Protein AF-A0A7W1I6P9-F1 (afdb_monomer)

Nearest PDB structures (foldseek):
  1vz0-assembly3_D  TM=9.210E-01  e=2.118E-01  Thermus thermophilus HB27
  4umk-assembly1_C  TM=9.102E-01  e=4.376E-01  Helicobacter pylori 26695

Mean predicted aligned error: 15.15 Å

Structure (mmCIF, N/CA/C/O backbone):
data_AF-A0A7W1I6P9-F1
#
_entry.id   AF-A0A7W1I6P9-F1
#
loop_
_atom_site.group_PDB
_atom_site.id
_atom_site.type_symbol
_atom_site.label_atom_id
_atom_site.label_alt_id
_atom_site.label_comp_id
_atom_site.label_asym_id
_atom_site.label_entity_id
_atom_site.label_seq_id
_atom_site.pdbx_PDB_ins_code
_atom_site.Cartn_x
_atom_site.Cartn_y
_atom_site.Cartn_z
_atom_site.occupancy
_atom_site.B_iso_or_equiv
_atom_site.auth_seq_id
_atom_site.auth_comp_id
_atom_site.auth_asym_id
_atom_site.auth_atom_id
_atom_site.pdbx_PDB_model_num
ATOM 1 N N . TRP A 1 1 ? -12.893 24.260 -1.532 1.00 75.94 1 TRP A N 1
ATOM 2 C CA . TRP A 1 1 ? -12.970 22.791 -1.695 1.00 75.94 1 TRP A CA 1
ATOM 3 C C . TRP A 1 1 ? -13.978 22.137 -0.752 1.00 75.94 1 TRP A C 1
ATOM 5 O O . TRP A 1 1 ? -14.785 21.373 -1.255 1.00 75.94 1 TRP A O 1
ATOM 15 N N . GLU A 1 2 ? -13.996 22.448 0.554 1.00 80.88 2 GLU A N 1
ATOM 16 C CA . GLU A 1 2 ? -15.034 21.990 1.514 1.00 80.88 2 GLU A CA 1
ATOM 17 C C . GLU A 1 2 ? -16.463 22.269 1.001 1.00 80.88 2 GLU A C 1
ATOM 19 O O . GLU A 1 2 ? -17.230 21.346 0.759 1.00 80.88 2 GLU A O 1
ATOM 24 N N . THR A 1 3 ? -16.745 23.534 0.673 1.00 80.56 3 THR A N 1
ATOM 25 C CA . THR A 1 3 ? -18.031 24.017 0.140 1.00 80.56 3 THR A CA 1
ATOM 26 C C . THR A 1 3 ? -18.429 23.360 -1.186 1.00 80.56 3 THR A C 1
ATOM 28 O O . THR A 1 3 ? -19.606 23.167 -1.456 1.00 80.56 3 THR A O 1
ATOM 31 N N . VAL A 1 4 ? -17.449 22.991 -2.020 1.00 81.00 4 VAL A N 1
ATOM 32 C CA . VAL A 1 4 ? -17.696 22.323 -3.312 1.00 81.00 4 VAL A CA 1
ATOM 33 C C . VAL A 1 4 ? -18.118 20.874 -3.089 1.00 81.00 4 VAL A C 1
ATOM 35 O O . VAL A 1 4 ? -19.039 20.405 -3.743 1.00 81.00 4 VAL A O 1
ATOM 38 N N . ALA A 1 5 ? -17.465 20.173 -2.156 1.00 81.44 5 ALA A N 1
ATOM 39 C CA . ALA A 1 5 ? -17.813 18.800 -1.800 1.00 81.44 5 ALA A CA 1
ATOM 40 C C . ALA A 1 5 ? -19.205 18.726 -1.145 1.00 81.44 5 ALA A C 1
ATOM 42 O O . ALA A 1 5 ? -20.001 17.854 -1.487 1.00 81.44 5 ALA A O 1
ATOM 43 N N . GLU A 1 6 ? -19.515 19.688 -0.272 1.00 82.69 6 GLU A N 1
ATOM 44 C CA . GLU A 1 6 ? -20.822 19.821 0.376 1.00 82.69 6 GLU A CA 1
ATOM 45 C C . GLU A 1 6 ? -21.946 20.099 -0.636 1.00 82.69 6 GLU A C 1
ATOM 47 O O . GLU A 1 6 ? -22.972 19.422 -0.608 1.00 82.69 6 GLU A O 1
ATOM 52 N N . ALA A 1 7 ? -21.722 20.998 -1.602 1.00 85.56 7 ALA A N 1
ATOM 53 C CA . ALA A 1 7 ? -22.700 21.335 -2.642 1.00 85.56 7 ALA A CA 1
ATOM 54 C C . ALA A 1 7 ? -23.081 20.153 -3.555 1.00 85.56 7 ALA A C 1
ATOM 56 O O . ALA A 1 7 ? -24.196 20.107 -4.067 1.00 85.56 7 ALA A O 1
ATOM 57 N N . ILE A 1 8 ? -22.175 19.192 -3.753 1.00 85.88 8 ILE A N 1
ATOM 58 C CA . ILE A 1 8 ? -22.419 17.978 -4.554 1.00 85.88 8 ILE A CA 1
ATOM 59 C C . ILE A 1 8 ? -22.722 16.744 -3.685 1.00 85.88 8 ILE A C 1
ATOM 61 O O . ILE A 1 8 ? -22.775 15.628 -4.197 1.00 85.88 8 ILE A O 1
ATOM 65 N N . GLY A 1 9 ? -22.906 16.926 -2.371 1.00 86.25 9 GLY A N 1
ATOM 66 C CA . GLY A 1 9 ? -23.321 15.869 -1.448 1.00 86.25 9 GLY A CA 1
ATOM 67 C C . GLY A 1 9 ? -22.270 14.787 -1.175 1.00 86.25 9 GLY A C 1
ATOM 68 O O . GLY A 1 9 ? -22.631 13.669 -0.808 1.00 86.25 9 GLY A O 1
ATOM 69 N N . ILE A 1 10 ? -20.973 15.077 -1.345 1.00 85.31 10 ILE A N 1
ATOM 70 C CA . ILE A 1 10 ? -19.889 14.116 -1.077 1.00 85.31 10 ILE A CA 1
ATOM 71 C C . ILE A 1 10 ? -18.915 14.630 -0.016 1.00 85.31 10 ILE A C 1
ATOM 73 O O . ILE A 1 10 ? -18.744 15.825 0.200 1.00 85.31 10 ILE A O 1
ATOM 77 N N . ARG A 1 11 ? -18.196 13.713 0.641 1.00 86.19 11 ARG A N 1
ATOM 78 C CA . ARG A 1 11 ? -17.118 14.103 1.562 1.00 86.19 11 ARG A CA 1
ATOM 79 C C . ARG A 1 11 ? -15.947 14.720 0.797 1.00 86.19 11 ARG A C 1
ATOM 81 O O . ARG A 1 11 ? -15.578 14.239 -0.272 1.00 86.19 11 ARG A O 1
ATOM 88 N N . ARG A 1 12 ? -15.264 15.697 1.401 1.00 82.44 12 ARG A N 1
ATOM 89 C CA . ARG A 1 12 ? -14.046 16.320 0.848 1.00 82.44 12 ARG A CA 1
ATOM 90 C C . ARG A 1 12 ? -12.993 15.293 0.406 1.00 82.44 12 ARG A C 1
ATOM 92 O O . ARG A 1 12 ? -12.415 15.435 -0.666 1.00 82.44 12 ARG A O 1
ATOM 99 N N . SER A 1 13 ? -12.785 14.226 1.178 1.00 77.94 13 SER A N 1
ATOM 100 C CA . SER A 1 13 ? -11.864 13.135 0.819 1.00 77.94 13 SER A CA 1
ATOM 101 C C . SER A 1 13 ? -12.263 12.408 -0.469 1.00 77.94 13 SER A C 1
ATOM 103 O O . SER A 1 13 ? -11.398 12.057 -1.267 1.00 77.94 13 SER A O 1
ATOM 105 N N . ARG A 1 14 ? -13.566 12.224 -0.708 1.00 81.31 14 ARG A N 1
ATOM 106 C CA . ARG A 1 14 ? -14.103 11.620 -1.932 1.00 81.31 14 ARG A CA 1
ATOM 107 C C . ARG A 1 14 ? -13.860 12.517 -3.146 1.00 81.31 14 ARG A C 1
ATOM 109 O O . ARG A 1 14 ? -13.473 12.008 -4.191 1.00 81.31 14 ARG A O 1
ATOM 116 N N . LEU A 1 15 ? -14.011 13.834 -2.991 1.00 81.12 15 LEU A N 1
ATOM 117 C CA . LEU A 1 15 ? -13.733 14.803 -4.055 1.00 81.12 15 LEU A CA 1
ATOM 118 C C . LEU A 1 15 ? -12.269 14.738 -4.519 1.00 81.12 15 LEU A C 1
ATOM 120 O O . LEU A 1 15 ? -12.008 14.634 -5.713 1.00 81.12 15 LEU A O 1
ATOM 124 N N . PHE A 1 16 ? -11.309 14.722 -3.589 1.00 77.50 16 PHE A N 1
ATOM 125 C CA . PHE A 1 16 ? -9.885 14.621 -3.943 1.00 77.50 16 PHE A CA 1
ATOM 126 C C . PHE A 1 16 ? -9.519 13.293 -4.612 1.00 77.50 16 PHE A C 1
ATOM 128 O O . PHE A 1 16 ? -8.643 13.264 -5.472 1.00 77.50 16 PHE A O 1
ATOM 135 N N . GLN A 1 17 ? -10.202 12.204 -4.260 1.00 75.88 17 GLN A N 1
ATOM 136 C CA . GLN A 1 17 ? -9.999 10.910 -4.914 1.00 75.88 17 GLN A CA 1
ATOM 137 C C . GLN A 1 17 ? -10.446 10.931 -6.377 1.00 75.88 17 GLN A C 1
ATOM 139 O O . GLN A 1 17 ? -9.738 10.399 -7.229 1.00 75.88 17 GLN A O 1
ATOM 144 N N . LEU A 1 18 ? -11.579 11.579 -6.666 1.00 80.75 18 LEU A N 1
ATOM 145 C CA . LEU A 1 18 ? -12.082 11.743 -8.030 1.00 80.75 18 LEU A CA 1
ATOM 146 C C . LEU A 1 18 ? -11.174 12.667 -8.848 1.00 80.75 18 LEU A C 1
ATOM 148 O O . LEU A 1 18 ? -10.769 12.293 -9.944 1.00 80.75 18 LEU A O 1
ATOM 152 N N . LEU A 1 19 ? -10.739 13.797 -8.282 1.00 78.44 19 LEU A N 1
ATOM 153 C CA . LEU A 1 19 ? -9.743 14.671 -8.921 1.00 78.44 19 LEU A CA 1
ATOM 154 C C . LEU A 1 19 ? -8.419 13.941 -9.203 1.00 78.44 19 LEU A C 1
ATOM 156 O O . LEU A 1 19 ? -7.741 14.220 -10.187 1.00 78.44 19 LEU A O 1
ATOM 160 N N . GLY A 1 20 ? -8.052 12.968 -8.365 1.00 73.50 20 GLY A N 1
ATOM 161 C CA . GLY A 1 20 ? -6.891 12.112 -8.603 1.00 73.50 20 GLY A CA 1
ATOM 162 C C . GLY A 1 20 ? -6.991 11.284 -9.889 1.00 73.50 20 GLY A C 1
ATOM 163 O O . GLY A 1 20 ? -5.961 10.951 -10.468 1.00 73.50 20 GLY A O 1
ATOM 164 N N . THR A 1 21 ? -8.201 10.976 -10.368 1.00 79.06 21 THR A N 1
ATOM 165 C CA . THR A 1 21 ? -8.401 10.238 -11.628 1.00 79.06 21 THR A CA 1
ATOM 166 C C . THR A 1 21 ? -8.216 11.109 -12.872 1.00 79.06 21 THR A C 1
ATOM 168 O O . THR A 1 21 ? -7.836 10.592 -13.918 1.00 79.06 21 THR A O 1
ATOM 171 N N . GLU A 1 22 ? -8.386 12.432 -12.767 1.00 81.75 22 GLU A N 1
ATOM 172 C CA . GLU A 1 22 ? -8.169 13.360 -13.890 1.00 81.75 22 GLU A CA 1
ATOM 173 C C . GLU A 1 22 ? -6.695 13.474 -14.288 1.00 81.75 22 GLU A C 1
ATOM 175 O O . GLU A 1 22 ? -6.390 13.777 -15.439 1.00 81.75 22 GLU A O 1
ATOM 180 N N . LYS A 1 23 ? -5.792 13.206 -13.338 1.00 84.06 23 LYS A N 1
ATOM 181 C CA . LYS A 1 23 ? -4.335 13.239 -13.530 1.00 84.06 23 LYS A CA 1
ATOM 182 C C . LYS A 1 23 ? -3.773 11.956 -14.142 1.00 84.06 23 LYS A C 1
ATOM 184 O O . LYS A 1 23 ? -2.567 11.874 -14.356 1.00 84.06 23 LYS A O 1
ATOM 189 N N . LEU A 1 24 ? -4.619 10.951 -14.367 1.00 87.81 24 LEU A N 1
ATOM 190 C CA . LEU A 1 24 ? -4.210 9.709 -15.007 1.00 87.81 24 LEU A CA 1
ATOM 191 C C . LEU A 1 24 ? -4.036 9.906 -16.526 1.00 87.81 24 LEU A C 1
ATOM 193 O O . LEU A 1 24 ? -4.652 10.808 -17.106 1.00 87.81 24 LEU A O 1
ATOM 197 N N . PRO A 1 25 ? -3.245 9.048 -17.194 1.00 89.25 25 PRO A N 1
ATOM 198 C CA . PRO A 1 25 ? -3.077 9.071 -18.641 1.00 89.25 25 PRO A CA 1
ATOM 199 C C . PRO A 1 25 ? -4.427 8.953 -19.355 1.00 89.25 25 PRO A C 1
ATOM 201 O O . PRO A 1 25 ? -5.380 8.387 -18.813 1.00 89.25 25 PRO A O 1
ATOM 204 N N . GLU A 1 26 ? -4.534 9.494 -20.573 1.00 91.06 26 GLU A N 1
ATOM 205 C CA . GLU A 1 26 ? -5.790 9.434 -21.342 1.00 91.06 26 GLU A CA 1
ATOM 206 C C . GLU A 1 26 ? -6.281 7.991 -21.517 1.00 91.06 26 GLU A C 1
ATOM 208 O O . GLU A 1 26 ? -7.455 7.734 -21.281 1.00 91.06 26 GLU A O 1
ATOM 213 N N . SER A 1 27 ? -5.376 7.044 -21.777 1.00 91.62 27 SER A N 1
ATOM 214 C CA . SER A 1 27 ? -5.667 5.605 -21.859 1.00 91.62 27 SER A CA 1
ATOM 215 C C . SER A 1 27 ? -6.410 5.080 -20.621 1.00 91.62 27 SER A C 1
ATOM 217 O O . SER A 1 27 ? -7.449 4.432 -20.728 1.00 91.62 27 SER A O 1
ATOM 219 N N . ALA A 1 28 ? -5.930 5.414 -19.420 1.00 91.69 28 ALA A N 1
ATOM 220 C CA . ALA A 1 28 ? -6.564 5.013 -18.167 1.00 91.69 28 ALA A CA 1
ATOM 221 C C . ALA A 1 28 ? -7.920 5.704 -17.961 1.00 91.69 28 ALA A C 1
ATOM 223 O O . ALA A 1 28 ? -8.861 5.085 -17.467 1.00 91.69 28 ALA A O 1
ATOM 224 N N . ARG A 1 29 ? -8.050 6.978 -18.352 1.00 91.62 29 ARG A N 1
ATOM 225 C CA . ARG A 1 29 ? -9.327 7.706 -18.274 1.00 91.62 29 ARG A CA 1
ATOM 226 C C . ARG A 1 29 ? -10.364 7.129 -19.237 1.00 91.62 29 ARG A C 1
ATOM 228 O O . ARG A 1 29 ? -11.526 6.999 -18.856 1.00 91.62 29 ARG A O 1
ATOM 235 N N . GLU A 1 30 ? -9.963 6.736 -20.440 1.00 93.31 30 GLU A N 1
ATOM 236 C CA . GLU A 1 30 ? -10.821 6.043 -21.403 1.00 93.31 30 GLU A CA 1
ATOM 237 C C . GLU A 1 30 ? -11.290 4.684 -20.884 1.00 93.31 30 GLU A C 1
ATOM 239 O O . GLU A 1 30 ? -12.478 4.380 -20.980 1.00 93.31 30 GLU A O 1
ATOM 244 N N . ASP A 1 31 ? -10.404 3.896 -20.271 1.00 92.88 31 ASP A N 1
ATOM 245 C CA . ASP A 1 31 ? -10.786 2.615 -19.669 1.00 92.88 31 ASP A CA 1
ATOM 246 C C . ASP A 1 31 ? -11.760 2.780 -18.497 1.00 92.88 31 ASP A C 1
ATOM 248 O O . ASP A 1 31 ? -12.672 1.965 -18.347 1.00 92.88 31 ASP A O 1
ATOM 252 N N . ILE A 1 32 ? -11.622 3.847 -17.701 1.00 90.75 32 ILE A N 1
ATOM 253 C CA . ILE A 1 32 ? -12.591 4.191 -16.649 1.00 90.75 32 ILE A CA 1
ATOM 254 C C . ILE A 1 32 ? -13.946 4.549 -17.265 1.00 90.75 32 ILE A C 1
ATOM 256 O O . ILE A 1 32 ? -14.969 4.015 -16.840 1.00 90.75 32 ILE A O 1
ATOM 260 N N . ARG A 1 33 ? -13.973 5.419 -18.286 1.00 90.00 33 ARG A N 1
ATOM 261 C CA . ARG A 1 33 ? -15.220 5.808 -18.977 1.00 90.00 33 ARG A CA 1
ATOM 262 C C . ARG A 1 33 ? -15.912 4.609 -19.623 1.00 90.00 33 ARG A C 1
ATOM 264 O O . ARG A 1 33 ? -17.135 4.533 -19.607 1.00 90.00 33 ARG A O 1
ATOM 271 N N . A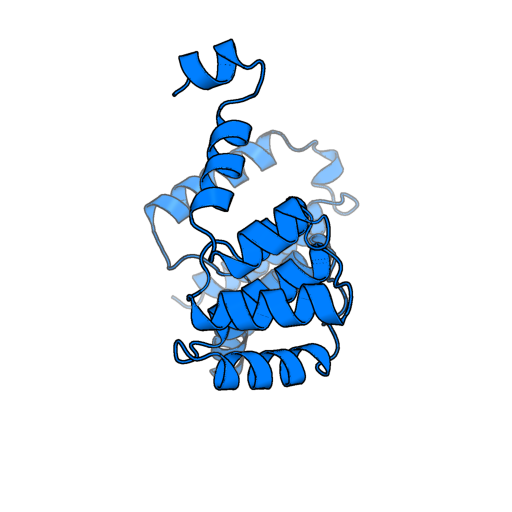LA A 1 34 ? -15.134 3.682 -20.174 1.00 91.19 34 ALA A N 1
ATOM 272 C CA . ALA A 1 34 ? -15.633 2.465 -20.800 1.00 91.19 34 ALA A CA 1
ATOM 273 C C . ALA A 1 34 ? -15.997 1.356 -19.796 1.00 91.19 34 ALA A C 1
ATOM 275 O O . ALA A 1 34 ? -16.452 0.294 -20.214 1.00 91.19 34 ALA A O 1
ATOM 276 N N . GLY A 1 35 ? -15.775 1.564 -18.493 1.00 90.00 35 GLY A N 1
ATOM 277 C CA . GLY A 1 35 ? -16.056 0.574 -17.451 1.00 90.00 35 GLY A CA 1
ATOM 278 C C . GLY A 1 35 ? -15.096 -0.620 -17.421 1.00 90.00 35 GLY A C 1
ATOM 279 O O . GLY A 1 35 ? -15.358 -1.577 -16.700 1.00 90.00 35 GLY A O 1
ATOM 280 N N . ARG A 1 36 ? -13.985 -0.572 -18.168 1.00 91.31 36 ARG A N 1
ATOM 281 C CA . ARG A 1 36 ? -12.926 -1.601 -18.160 1.00 91.31 36 ARG A CA 1
ATOM 282 C C . ARG A 1 36 ? -11.992 -1.471 -16.961 1.00 91.31 36 ARG A C 1
ATOM 284 O O . ARG A 1 36 ? -11.353 -2.439 -16.570 1.00 91.31 36 ARG A O 1
ATOM 291 N N . LEU A 1 37 ? -11.907 -0.274 -16.386 1.00 92.06 37 LEU A N 1
ATOM 292 C CA . LEU A 1 37 ? -11.141 0.003 -15.179 1.00 92.06 37 LEU A CA 1
ATOM 293 C C . LEU A 1 37 ? -12.074 0.588 -14.116 1.00 92.06 37 LEU A C 1
ATOM 295 O O . LEU A 1 37 ? -12.640 1.667 -14.288 1.00 92.06 37 LEU A O 1
ATOM 299 N N . SER A 1 38 ? -12.225 -0.096 -12.986 1.00 89.31 38 SER A N 1
ATOM 300 C CA . SER A 1 38 ? -12.970 0.458 -11.855 1.00 89.31 38 SER A CA 1
ATOM 301 C C . SER A 1 38 ? -12.203 1.603 -11.190 1.00 89.31 38 SER A C 1
ATOM 303 O O . SER A 1 38 ? -10.971 1.649 -11.170 1.00 89.31 38 SER A O 1
ATOM 305 N N . GLU A 1 39 ? -12.931 2.492 -10.516 1.00 86.56 39 GLU A N 1
ATOM 306 C CA . GLU A 1 39 ? -12.325 3.559 -9.711 1.00 86.56 39 GLU A CA 1
ATOM 307 C C . GLU A 1 39 ? -11.453 3.017 -8.561 1.00 86.56 39 GLU A C 1
ATOM 309 O O . GLU A 1 39 ? -10.542 3.681 -8.069 1.00 86.56 39 GLU A O 1
ATOM 314 N N . LYS A 1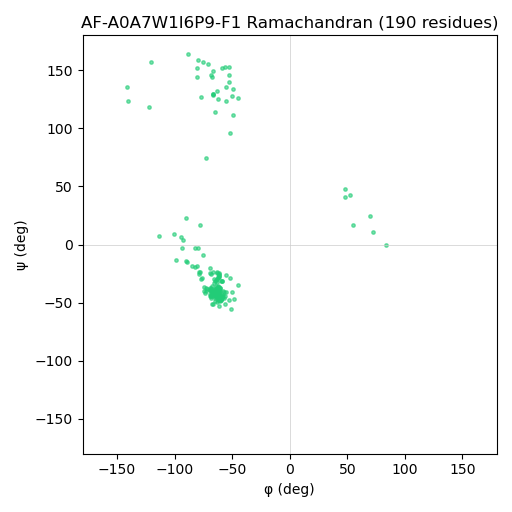 40 ? -11.723 1.794 -8.091 1.00 87.62 40 LYS A N 1
ATOM 315 C CA . LYS A 1 40 ? -10.897 1.166 -7.058 1.00 87.62 40 LYS A CA 1
ATOM 316 C C . LYS A 1 40 ? -9.565 0.681 -7.636 1.00 87.62 40 LYS A C 1
ATOM 318 O O . LYS A 1 40 ? -8.543 0.854 -6.981 1.00 87.62 40 LYS A O 1
ATOM 323 N N . GLN A 1 41 ? -9.570 0.117 -8.845 1.00 90.31 41 GLN A N 1
ATOM 324 C CA . GLN A 1 41 ? -8.352 -0.284 -9.560 1.00 90.31 41 GLN A CA 1
ATOM 325 C C . GLN A 1 41 ? -7.524 0.936 -9.983 1.00 90.31 41 GLN A C 1
ATOM 327 O O . GLN A 1 41 ? -6.303 0.912 -9.855 1.00 90.31 41 GLN A O 1
ATOM 332 N N . SER A 1 42 ? -8.165 2.035 -10.400 1.00 90.94 42 SER A N 1
ATOM 333 C CA . SER A 1 42 ? -7.462 3.248 -10.850 1.00 90.94 42 SER A CA 1
ATOM 334 C C . SER A 1 42 ? -6.583 3.891 -9.774 1.00 90.94 42 SER A C 1
ATOM 336 O O . SER A 1 42 ? -5.578 4.526 -10.086 1.00 90.94 42 SER A O 1
ATOM 338 N N . ARG A 1 43 ? -6.894 3.662 -8.494 1.00 91.06 43 ARG A N 1
ATOM 339 C CA . ARG A 1 43 ? -6.063 4.103 -7.362 1.00 91.06 43 ARG A CA 1
ATOM 340 C C . ARG A 1 43 ? -4.685 3.463 -7.349 1.00 91.06 43 ARG A C 1
ATOM 342 O O . ARG A 1 43 ? -3.750 4.102 -6.885 1.00 91.06 43 ARG A O 1
ATOM 349 N N . ALA A 1 44 ? -4.544 2.245 -7.870 1.00 93.31 44 ALA A N 1
ATOM 350 C CA . ALA A 1 44 ? -3.247 1.582 -7.958 1.00 93.31 44 ALA A CA 1
ATOM 351 C C . ALA A 1 44 ? -2.296 2.292 -8.935 1.00 93.31 44 ALA A C 1
ATOM 353 O O . ALA A 1 44 ? -1.083 2.189 -8.785 1.00 93.31 44 ALA A O 1
ATOM 354 N N . LEU A 1 45 ? -2.837 3.040 -9.903 1.00 94.25 45 LEU A N 1
ATOM 355 C CA . LEU A 1 45 ? -2.052 3.812 -10.867 1.00 94.25 45 LEU A CA 1
ATOM 356 C C . LEU A 1 45 ? -1.537 5.131 -10.267 1.00 94.25 45 LEU A C 1
ATOM 358 O O . LEU A 1 45 ? -0.534 5.679 -10.717 1.00 94.25 45 LEU A O 1
ATOM 362 N N . GLN A 1 46 ? -2.212 5.664 -9.247 1.00 90.56 46 GLN A N 1
ATOM 363 C CA . GLN A 1 46 ? -1.871 6.965 -8.676 1.00 90.56 46 GLN A CA 1
ATOM 364 C C . GLN A 1 46 ? -0.501 6.920 -7.983 1.00 90.56 46 GLN A C 1
ATOM 366 O O . GLN A 1 46 ? -0.239 6.062 -7.143 1.00 90.56 46 GLN A O 1
ATOM 371 N N . GLY A 1 47 ? 0.366 7.878 -8.322 1.00 88.31 47 GLY A N 1
ATOM 372 C CA . GLY A 1 47 ? 1.715 7.993 -7.754 1.00 88.31 47 GLY A CA 1
ATOM 373 C C . GLY A 1 47 ? 2.776 7.109 -8.416 1.00 88.31 47 GLY A C 1
ATOM 374 O O . GLY A 1 47 ? 3.932 7.172 -8.012 1.00 88.31 47 GLY A O 1
ATOM 375 N N . LEU A 1 48 ? 2.417 6.313 -9.429 1.00 92.56 48 LEU A N 1
ATOM 376 C CA . LEU A 1 48 ? 3.391 5.630 -10.284 1.00 92.56 48 LEU A CA 1
ATOM 377 C C . LEU A 1 48 ? 3.960 6.581 -11.343 1.00 92.56 48 LEU A C 1
ATOM 379 O O . LEU A 1 48 ? 3.326 7.579 -11.691 1.00 92.56 48 LEU A O 1
ATOM 383 N N . LEU A 1 49 ? 5.128 6.240 -11.887 1.00 93.69 49 LEU A N 1
ATOM 384 C CA . LEU A 1 49 ? 5.687 6.913 -13.060 1.00 93.69 49 LEU A CA 1
ATOM 385 C C . LEU A 1 49 ? 4.820 6.635 -14.308 1.00 93.69 49 LEU A C 1
ATOM 387 O O . LEU A 1 49 ? 4.206 5.568 -14.374 1.00 93.69 49 LEU A O 1
ATOM 391 N N . PRO A 1 50 ? 4.732 7.550 -15.290 1.00 93.75 50 PRO A N 1
ATOM 392 C CA . PRO A 1 50 ? 3.884 7.394 -16.478 1.00 93.75 50 PRO A CA 1
ATOM 393 C C . PRO A 1 50 ? 4.002 6.045 -17.205 1.00 93.75 50 PRO A C 1
ATOM 395 O O . PRO A 1 50 ? 2.985 5.411 -17.492 1.00 93.75 50 PRO A O 1
ATOM 398 N N . GLY A 1 51 ? 5.217 5.554 -17.453 1.00 93.38 51 GLY A N 1
ATOM 399 C CA . GLY A 1 51 ? 5.448 4.260 -18.096 1.00 93.38 51 GLY A CA 1
ATOM 400 C C . GLY A 1 51 ? 4.971 3.082 -17.241 1.00 93.38 51 GLY A C 1
ATOM 401 O O . GLY A 1 51 ? 4.448 2.093 -17.756 1.00 93.38 51 GLY A O 1
ATOM 402 N N . HIS A 1 52 ? 5.064 3.213 -15.916 1.00 96.31 52 HIS A N 1
ATOM 403 C CA . HIS A 1 52 ? 4.587 2.210 -14.960 1.00 96.31 52 HIS A CA 1
ATOM 404 C C . HIS A 1 52 ? 3.061 2.216 -14.854 1.00 96.31 52 HIS A C 1
ATOM 406 O O . HIS A 1 52 ? 2.451 1.155 -14.729 1.00 96.31 52 HIS A O 1
ATOM 412 N N . GLN A 1 53 ? 2.439 3.398 -14.931 1.00 96.31 53 GLN A N 1
ATOM 413 C CA . GLN A 1 53 ? 0.985 3.545 -15.000 1.00 96.31 53 GLN A CA 1
ATOM 414 C C . GLN A 1 53 ? 0.435 2.832 -16.233 1.00 96.31 53 GLN A C 1
ATOM 416 O O . GLN A 1 53 ? -0.530 2.082 -16.117 1.00 96.31 53 GLN A O 1
ATOM 421 N N . GLU A 1 54 ? 1.066 3.028 -17.391 1.00 96.81 54 GLU A N 1
ATOM 422 C CA . GLU A 1 54 ? 0.632 2.417 -18.646 1.00 96.81 54 GLU A CA 1
ATOM 423 C C . GLU A 1 54 ? 0.799 0.891 -18.628 1.00 96.81 54 GLU A C 1
ATOM 425 O O . GLU A 1 54 ? -0.136 0.166 -18.969 1.00 96.81 54 GLU A O 1
ATOM 430 N N . ALA A 1 55 ? 1.941 0.394 -18.142 1.00 97.06 55 ALA A N 1
ATOM 431 C CA . ALA A 1 55 ? 2.184 -1.041 -18.007 1.00 97.06 55 ALA A CA 1
ATOM 432 C C . ALA A 1 55 ? 1.193 -1.712 -17.036 1.00 97.06 55 ALA A C 1
ATOM 434 O O . ALA A 1 55 ? 0.617 -2.757 -17.349 1.00 97.06 55 ALA A O 1
ATOM 435 N N . LEU A 1 56 ? 0.945 -1.102 -15.869 1.00 96.94 56 LEU A N 1
ATOM 436 C CA . LEU A 1 56 ? 0.002 -1.646 -14.892 1.00 96.94 56 LEU A CA 1
ATOM 437 C C . LEU A 1 56 ? -1.449 -1.550 -15.383 1.00 96.94 56 LEU A C 1
ATOM 439 O O . LEU A 1 56 ? -2.204 -2.500 -15.194 1.00 96.94 56 LEU A O 1
ATOM 443 N N . ARG A 1 57 ? -1.844 -0.457 -16.052 1.00 97.19 57 ARG A N 1
ATOM 444 C CA . ARG A 1 57 ? -3.163 -0.325 -16.698 1.00 97.19 57 ARG A CA 1
ATOM 445 C C . ARG A 1 57 ? -3.386 -1.455 -17.698 1.00 97.19 57 ARG A C 1
ATOM 447 O O . ARG A 1 57 ? -4.409 -2.133 -17.618 1.00 97.19 57 ARG A O 1
ATOM 454 N N . ALA A 1 58 ? -2.430 -1.669 -18.603 1.00 96.56 58 ALA A N 1
ATOM 455 C CA . ALA A 1 58 ? -2.513 -2.719 -19.611 1.00 96.56 58 ALA A CA 1
ATOM 456 C C . ALA A 1 58 ? -2.680 -4.103 -18.967 1.00 96.56 58 ALA A C 1
ATOM 458 O O . ALA A 1 58 ? -3.551 -4.859 -19.387 1.00 96.56 58 ALA A O 1
ATOM 459 N N . ALA A 1 59 ? -1.927 -4.399 -17.902 1.00 96.00 59 ALA A N 1
ATOM 460 C CA . ALA A 1 59 ? -2.067 -5.646 -17.154 1.00 96.00 59 ALA A CA 1
ATOM 461 C C . ALA A 1 59 ? -3.438 -5.782 -16.464 1.00 96.00 59 ALA A C 1
ATOM 463 O O . ALA A 1 59 ? -4.042 -6.848 -16.522 1.00 96.00 59 ALA A O 1
ATOM 464 N N . ILE A 1 60 ? -3.959 -4.714 -15.841 1.00 95.81 60 ILE A N 1
ATOM 465 C CA . ILE A 1 60 ? -5.284 -4.743 -15.197 1.00 95.81 60 ILE A CA 1
ATOM 466 C C . ILE A 1 60 ? -6.373 -5.068 -16.216 1.00 95.81 60 ILE A C 1
ATOM 468 O O . ILE A 1 60 ? -7.220 -5.908 -15.939 1.00 95.81 60 ILE A O 1
ATOM 472 N N . VAL A 1 61 ? -6.347 -4.412 -17.377 1.00 94.94 61 VAL A N 1
ATOM 473 C CA . VAL A 1 61 ? -7.376 -4.583 -18.409 1.00 94.94 61 VAL A CA 1
ATOM 474 C C . VAL A 1 61 ? -7.250 -5.931 -19.117 1.00 94.94 61 VAL A C 1
ATOM 476 O O . VAL A 1 61 ? -8.267 -6.554 -19.407 1.00 94.94 61 VAL A O 1
ATOM 479 N N . ALA A 1 62 ? -6.028 -6.387 -19.402 1.00 94.38 62 ALA A N 1
ATOM 480 C CA . ALA A 1 62 ? -5.804 -7.647 -20.108 1.00 94.38 62 ALA A CA 1
ATOM 481 C C . ALA A 1 62 ? -6.184 -8.872 -19.264 1.00 94.38 62 ALA A C 1
ATOM 483 O O . ALA A 1 62 ? -6.722 -9.836 -19.802 1.00 94.38 62 ALA A O 1
ATOM 484 N N . ASP A 1 63 ? -5.916 -8.825 -17.957 1.00 91.81 63 ASP A N 1
ATOM 485 C CA . ASP A 1 63 ? -6.044 -9.982 -17.064 1.00 91.81 63 ASP A CA 1
ATOM 486 C C . ASP A 1 63 ? -7.158 -9.845 -16.017 1.00 91.81 63 ASP A C 1
ATOM 488 O O . ASP A 1 63 ? -7.247 -10.666 -15.107 1.00 91.81 63 ASP A O 1
ATOM 492 N N . ASP A 1 64 ? -7.978 -8.796 -16.117 1.00 90.50 64 ASP A N 1
ATOM 493 C CA . ASP A 1 64 ? -9.044 -8.451 -15.166 1.00 90.50 64 ASP A CA 1
ATOM 494 C C . ASP A 1 64 ? -8.574 -8.476 -13.697 1.00 90.50 64 ASP A C 1
ATOM 496 O O . ASP A 1 64 ? -9.173 -9.082 -12.803 1.00 90.50 64 ASP A O 1
ATOM 500 N N . LEU A 1 65 ? -7.429 -7.834 -13.437 1.00 91.38 65 LEU A N 1
ATOM 501 C CA . LEU A 1 65 ? -6.783 -7.913 -12.128 1.00 91.38 65 LEU A CA 1
ATOM 502 C C . LEU A 1 65 ? -7.664 -7.310 -11.039 1.00 91.38 65 LEU A C 1
ATOM 504 O O . L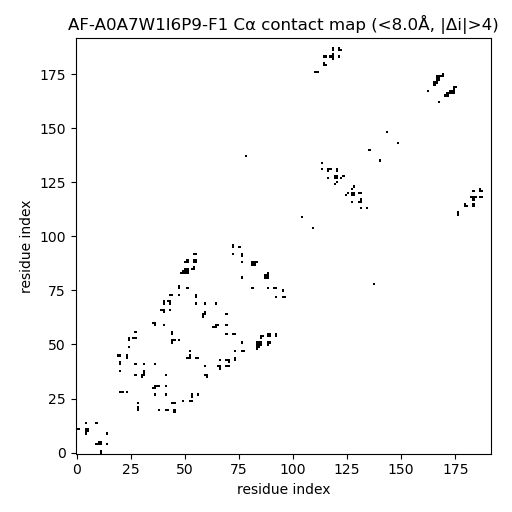EU A 1 65 ? -8.102 -6.159 -11.123 1.00 91.38 65 LEU A O 1
ATOM 508 N N . SER A 1 66 ? -7.824 -8.033 -9.932 1.00 90.38 66 SER A N 1
ATOM 509 C CA . SER A 1 66 ? -8.526 -7.495 -8.768 1.00 90.38 66 SER A CA 1
ATOM 510 C C . SER A 1 66 ? -7.853 -6.215 -8.248 1.00 90.38 66 SER A C 1
ATOM 512 O O . SER A 1 66 ? -6.636 -6.035 -8.335 1.00 90.38 66 SER A O 1
ATOM 514 N N . ALA A 1 67 ? -8.622 -5.325 -7.612 1.00 87.56 67 ALA A N 1
ATOM 515 C CA . ALA A 1 67 ? -8.057 -4.107 -7.024 1.00 87.56 67 ALA A CA 1
ATOM 516 C C . ALA A 1 67 ? -6.970 -4.393 -5.965 1.00 87.56 67 ALA A C 1
ATOM 518 O O . ALA A 1 67 ? -6.042 -3.603 -5.804 1.00 87.56 67 ALA A O 1
ATOM 519 N N . ALA A 1 68 ? -7.081 -5.510 -5.237 1.00 86.25 68 ALA A N 1
ATOM 520 C CA . ALA A 1 68 ? -6.079 -5.917 -4.253 1.00 86.25 68 ALA A CA 1
ATOM 521 C C . ALA A 1 68 ? -4.757 -6.305 -4.931 1.00 86.25 68 ALA A C 1
ATOM 523 O O . ALA A 1 68 ? -3.684 -5.890 -4.490 1.00 86.25 68 ALA A O 1
ATOM 524 N N . GLU A 1 69 ? -4.842 -7.044 -6.035 1.00 88.62 69 GLU A N 1
ATOM 525 C CA . GLU A 1 69 ? -3.683 -7.443 -6.821 1.00 88.62 69 GLU A CA 1
ATOM 526 C C . GLU A 1 69 ? -3.026 -6.257 -7.530 1.00 88.62 69 GLU A C 1
ATOM 528 O O . GLU A 1 69 ? -1.812 -6.090 -7.429 1.00 88.62 69 GLU A O 1
ATOM 533 N N . ALA A 1 70 ? -3.818 -5.376 -8.143 1.00 93.44 70 ALA A N 1
ATOM 534 C CA . ALA A 1 70 ? -3.324 -4.141 -8.745 1.00 93.44 70 ALA A CA 1
ATOM 535 C C . ALA A 1 70 ? -2.549 -3.284 -7.726 1.00 93.44 70 ALA A C 1
ATOM 537 O O . ALA A 1 70 ? -1.448 -2.815 -8.004 1.00 93.44 70 ALA A O 1
ATOM 538 N N . MET A 1 71 ? -3.083 -3.136 -6.507 1.00 92.56 71 MET A N 1
ATOM 539 C CA . MET A 1 71 ? -2.421 -2.402 -5.422 1.00 92.56 71 MET A CA 1
ATOM 540 C C . MET A 1 71 ? -1.122 -3.066 -4.958 1.00 92.56 71 MET A C 1
ATOM 542 O O . MET A 1 71 ? -0.164 -2.363 -4.640 1.00 92.56 71 MET A O 1
ATOM 546 N N . ARG A 1 72 ? -1.077 -4.403 -4.901 1.00 91.94 72 ARG A N 1
ATOM 547 C CA . ARG A 1 72 ? 0.145 -5.157 -4.585 1.00 91.94 72 ARG A CA 1
ATOM 548 C C . ARG A 1 72 ? 1.223 -4.887 -5.633 1.00 91.94 72 ARG A C 1
ATOM 550 O O . ARG A 1 72 ? 2.315 -4.461 -5.271 1.00 91.94 72 ARG A O 1
ATOM 557 N N . LEU A 1 73 ? 0.892 -5.061 -6.911 1.00 93.50 73 LEU A N 1
ATOM 558 C CA . LEU A 1 73 ? 1.821 -4.848 -8.022 1.00 93.50 73 LEU A CA 1
ATOM 559 C C . LEU A 1 73 ? 2.314 -3.395 -8.087 1.00 93.50 73 LEU A C 1
ATOM 561 O O . LEU A 1 73 ? 3.504 -3.163 -8.277 1.00 93.50 73 LEU A O 1
ATOM 565 N N . ALA A 1 74 ? 1.441 -2.418 -7.831 1.00 93.88 74 ALA A N 1
ATOM 566 C CA . ALA A 1 74 ? 1.820 -1.008 -7.753 1.00 93.88 74 ALA A CA 1
ATOM 567 C C . ALA A 1 74 ? 2.825 -0.702 -6.630 1.00 93.88 74 ALA A C 1
ATOM 569 O O . ALA A 1 74 ? 3.682 0.167 -6.791 1.00 93.88 74 ALA A O 1
ATOM 570 N N . ARG A 1 75 ? 2.725 -1.374 -5.473 1.00 91.56 75 ARG A N 1
ATOM 571 C CA . ARG A 1 75 ? 3.721 -1.230 -4.396 1.00 91.56 75 ARG A CA 1
ATOM 572 C C . ARG A 1 75 ? 5.060 -1.825 -4.813 1.00 91.56 75 ARG A C 1
ATOM 574 O O . ARG A 1 75 ? 6.084 -1.168 -4.671 1.00 91.56 75 ARG A O 1
ATOM 581 N N . SER A 1 76 ? 5.039 -3.024 -5.388 1.00 91.06 76 SER A N 1
ATOM 582 C CA . SER A 1 76 ? 6.252 -3.686 -5.867 1.00 91.06 76 SER A CA 1
ATOM 583 C C . SER A 1 76 ? 6.959 -2.891 -6.971 1.00 91.06 76 SER A C 1
ATOM 585 O O . SER A 1 76 ? 8.179 -2.781 -6.942 1.00 91.06 76 SER A O 1
ATOM 587 N N . LEU A 1 77 ? 6.216 -2.274 -7.898 1.00 91.94 77 LEU A N 1
ATOM 588 C CA . LEU A 1 77 ? 6.791 -1.399 -8.926 1.00 91.94 77 LEU A CA 1
ATOM 589 C C . LEU A 1 77 ? 7.486 -0.166 -8.334 1.00 91.94 77 LEU A C 1
ATOM 591 O O . LEU A 1 77 ? 8.575 0.184 -8.782 1.00 91.94 77 LEU A O 1
ATOM 595 N N . ARG A 1 78 ? 6.905 0.457 -7.299 1.00 89.88 78 ARG A N 1
ATOM 596 C CA . ARG A 1 78 ? 7.544 1.580 -6.588 1.00 89.88 78 ARG A CA 1
ATOM 597 C C . ARG A 1 78 ? 8.849 1.164 -5.920 1.00 89.88 78 ARG A C 1
ATOM 599 O O . ARG A 1 78 ? 9.839 1.876 -6.029 1.00 89.88 78 ARG A O 1
ATOM 606 N N . ALA A 1 79 ? 8.859 -0.003 -5.283 1.00 87.75 79 ALA A N 1
ATOM 607 C CA . ALA A 1 79 ? 10.044 -0.528 -4.613 1.00 87.75 79 ALA A CA 1
ATOM 608 C C . ALA A 1 79 ? 11.155 -0.956 -5.591 1.00 87.75 79 ALA A C 1
ATOM 610 O O . ALA A 1 79 ? 12.327 -0.971 -5.224 1.00 87.75 79 ALA A O 1
ATOM 611 N N . ALA A 1 80 ? 10.817 -1.285 -6.840 1.00 83.75 80 ALA A N 1
ATOM 612 C CA . ALA A 1 80 ? 11.772 -1.812 -7.813 1.00 83.75 80 ALA A CA 1
ATOM 613 C C . ALA A 1 80 ? 12.737 -0.762 -8.402 1.00 83.75 80 ALA A C 1
ATOM 615 O O . ALA A 1 80 ? 13.676 -1.151 -9.091 1.00 83.75 80 ALA A O 1
ATOM 616 N N . HIS A 1 81 ? 12.530 0.541 -8.146 1.00 84.38 81 HIS A N 1
ATOM 617 C CA . HIS A 1 81 ? 13.392 1.639 -8.623 1.00 84.38 81 HIS A CA 1
ATOM 618 C C . HIS A 1 81 ? 13.737 1.545 -10.125 1.00 84.38 81 HIS A C 1
ATOM 620 O O . HIS A 1 81 ? 14.871 1.768 -10.548 1.00 84.38 81 HIS A O 1
ATOM 626 N N . LEU A 1 82 ? 12.746 1.177 -10.940 1.00 88.25 82 LEU A N 1
ATOM 627 C CA . LEU A 1 82 ? 12.915 0.982 -12.378 1.00 88.25 82 LEU A CA 1
ATOM 628 C C . LEU A 1 82 ? 12.890 2.321 -13.128 1.00 88.25 82 LEU A C 1
ATOM 630 O O . LEU A 1 82 ? 12.192 3.243 -12.694 1.00 88.25 82 LEU A O 1
ATOM 634 N N . PRO A 1 83 ? 13.564 2.415 -14.291 1.00 89.56 83 PRO A N 1
ATOM 635 C CA . PRO A 1 83 ? 13.390 3.537 -15.206 1.00 89.56 83 PRO A CA 1
ATOM 636 C C . PRO A 1 83 ? 11.916 3.763 -15.562 1.00 89.56 83 PRO A C 1
ATOM 638 O O . PRO A 1 83 ? 11.116 2.821 -15.561 1.00 89.56 83 PRO A O 1
ATOM 641 N N . ASP A 1 84 ? 11.564 5.006 -15.894 1.00 93.25 84 ASP A N 1
ATOM 642 C CA . ASP A 1 84 ? 10.241 5.360 -16.416 1.00 93.25 84 ASP A CA 1
ATOM 643 C C . ASP A 1 84 ? 10.079 4.860 -17.860 1.00 93.25 84 ASP A C 1
ATOM 645 O O . ASP A 1 84 ? 10.198 5.612 -18.824 1.00 93.25 84 ASP A O 1
ATOM 649 N N . ASP A 1 85 ? 9.888 3.551 -18.004 1.00 94.19 85 ASP A N 1
ATOM 650 C CA . ASP A 1 85 ? 9.751 2.873 -19.285 1.00 94.19 85 ASP A CA 1
ATOM 651 C C . ASP A 1 85 ? 8.695 1.764 -19.208 1.00 94.19 85 ASP A C 1
ATOM 653 O O . ASP A 1 85 ? 8.646 0.972 -18.259 1.00 94.19 85 ASP A O 1
ATOM 657 N N . VAL A 1 86 ? 7.844 1.701 -20.233 1.00 94.19 86 VAL A N 1
ATOM 658 C CA . VAL A 1 86 ? 6.726 0.751 -20.299 1.00 94.19 86 VAL A CA 1
ATOM 659 C C . VAL A 1 86 ? 7.240 -0.680 -20.435 1.00 94.19 86 VAL A C 1
ATOM 661 O O . VAL A 1 86 ? 6.700 -1.584 -19.795 1.00 94.19 86 VAL A O 1
ATOM 664 N N . ALA A 1 87 ? 8.285 -0.911 -21.235 1.00 93.88 87 ALA A N 1
ATOM 665 C CA . ALA A 1 87 ? 8.808 -2.255 -21.465 1.00 93.88 87 ALA A CA 1
ATOM 666 C C . ALA A 1 87 ? 9.489 -2.810 -20.203 1.00 93.88 87 ALA A C 1
ATOM 668 O O . ALA A 1 87 ? 9.209 -3.943 -19.803 1.00 93.88 87 ALA A O 1
ATOM 669 N N . ALA A 1 88 ? 10.299 -1.994 -19.524 1.00 92.75 88 ALA A N 1
ATOM 670 C CA . ALA A 1 88 ? 10.922 -2.335 -18.248 1.00 92.75 88 ALA A CA 1
ATOM 671 C C . ALA A 1 88 ? 9.877 -2.649 -17.165 1.00 92.75 88 ALA A C 1
ATOM 673 O O . ALA A 1 88 ? 9.966 -3.683 -16.496 1.00 92.75 88 ALA A O 1
ATOM 674 N N . ALA A 1 89 ? 8.848 -1.807 -17.026 1.00 93.81 89 ALA A N 1
ATOM 675 C CA . ALA A 1 89 ? 7.765 -2.039 -16.073 1.00 93.81 89 ALA A CA 1
ATOM 676 C C . ALA A 1 89 ? 6.952 -3.301 -16.409 1.00 93.81 89 ALA A C 1
ATOM 678 O O . ALA A 1 89 ? 6.606 -4.066 -15.512 1.00 93.81 89 ALA A O 1
ATOM 679 N N . THR A 1 90 ? 6.697 -3.566 -17.693 1.00 95.62 90 THR A N 1
ATOM 680 C CA . THR A 1 90 ? 5.985 -4.773 -18.148 1.00 95.62 90 THR A CA 1
ATOM 681 C C . THR A 1 90 ? 6.769 -6.044 -17.816 1.00 95.62 90 THR A C 1
ATOM 683 O O . THR A 1 90 ? 6.203 -6.996 -17.276 1.00 95.62 90 THR A O 1
ATOM 686 N N . ALA A 1 91 ? 8.081 -6.054 -18.068 1.00 92.38 91 ALA A N 1
ATOM 687 C CA . ALA A 1 91 ? 8.947 -7.182 -17.725 1.00 92.38 91 ALA A CA 1
ATOM 688 C C . ALA A 1 91 ? 9.003 -7.426 -16.205 1.00 92.38 91 ALA A C 1
ATOM 690 O O . ALA A 1 91 ? 8.930 -8.570 -15.740 1.00 92.38 91 ALA A O 1
ATOM 691 N N . ALA A 1 92 ? 9.068 -6.351 -15.414 1.00 91.75 92 ALA A N 1
ATOM 692 C CA . ALA A 1 92 ? 9.021 -6.443 -13.960 1.00 91.75 92 ALA A CA 1
ATOM 693 C C . ALA A 1 92 ? 7.675 -6.986 -13.461 1.00 91.75 92 ALA A C 1
ATOM 695 O O . ALA A 1 92 ? 7.655 -7.887 -12.625 1.00 91.75 92 ALA A O 1
ATOM 696 N N . LEU A 1 93 ? 6.552 -6.509 -14.007 1.00 93.62 93 LEU A N 1
ATOM 697 C CA . LEU A 1 93 ? 5.217 -7.014 -13.679 1.00 93.62 93 LEU A CA 1
ATOM 698 C C . LEU A 1 93 ? 5.078 -8.508 -13.976 1.00 93.62 93 LEU A C 1
ATOM 700 O O . LEU A 1 93 ? 4.549 -9.239 -13.141 1.00 93.62 93 LEU A O 1
ATOM 704 N N . ALA A 1 94 ? 5.580 -8.978 -15.121 1.00 91.00 94 ALA A N 1
ATOM 705 C CA . ALA A 1 94 ? 5.571 -10.401 -15.453 1.00 91.00 94 ALA A CA 1
ATOM 706 C C . ALA A 1 94 ? 6.323 -11.227 -14.393 1.00 91.00 94 ALA A C 1
ATOM 708 O O . ALA A 1 94 ? 5.804 -12.226 -13.896 1.00 91.00 94 ALA A O 1
ATOM 709 N N . THR A 1 95 ? 7.498 -10.755 -13.969 1.00 88.62 95 THR A N 1
ATOM 710 C CA . THR A 1 95 ? 8.297 -11.408 -12.920 1.00 88.62 95 THR A CA 1
ATOM 711 C C . THR A 1 95 ? 7.561 -11.421 -11.576 1.00 88.62 95 THR A C 1
ATOM 713 O O . THR A 1 95 ? 7.396 -12.478 -10.967 1.00 88.62 95 THR A O 1
ATOM 716 N N . LEU A 1 96 ? 7.042 -10.269 -11.140 1.00 87.44 96 LEU A N 1
ATOM 717 C CA . LEU A 1 96 ? 6.327 -10.099 -9.867 1.00 87.44 96 LEU A CA 1
ATOM 718 C C . LEU A 1 96 ? 5.059 -10.955 -9.766 1.00 87.44 96 LEU A C 1
ATOM 720 O O . LEU A 1 96 ? 4.653 -11.338 -8.671 1.00 87.44 96 LEU A O 1
ATOM 724 N N . ARG A 1 97 ? 4.427 -11.265 -10.900 1.00 85.00 97 ARG A N 1
ATOM 725 C CA . ARG A 1 97 ? 3.240 -12.129 -10.954 1.00 85.00 97 ARG A CA 1
ATOM 726 C C . ARG A 1 97 ? 3.568 -13.608 -10.807 1.00 85.00 97 ARG A C 1
ATOM 728 O O . ARG A 1 97 ? 2.742 -14.353 -10.293 1.00 85.00 97 ARG A O 1
ATOM 735 N N . THR A 1 98 ? 4.754 -14.024 -11.245 1.00 81.25 98 THR A N 1
ATOM 736 C CA . THR A 1 98 ? 5.237 -15.405 -11.079 1.00 81.25 98 THR A CA 1
ATOM 737 C C . THR A 1 98 ? 5.849 -15.665 -9.707 1.00 81.25 98 THR A C 1
ATOM 739 O O . THR A 1 98 ? 5.934 -16.818 -9.285 1.00 81.25 98 THR A O 1
ATOM 742 N N . GLN A 1 99 ? 6.252 -14.613 -8.988 1.00 70.75 99 GLN A N 1
ATOM 743 C CA . GLN A 1 99 ? 6.675 -14.756 -7.604 1.00 70.75 99 GLN A CA 1
ATOM 744 C C . GLN A 1 99 ? 5.469 -15.170 -6.753 1.00 70.75 99 GLN A C 1
ATOM 746 O O . GLN A 1 99 ? 4.420 -14.517 -6.832 1.00 70.75 99 GLN A O 1
ATOM 751 N N . PRO A 1 100 ? 5.586 -16.239 -5.940 1.00 54.31 100 PRO A N 1
ATOM 752 C CA . PRO A 1 100 ? 4.532 -16.585 -5.009 1.00 54.31 100 PRO A CA 1
ATOM 753 C C . PRO A 1 100 ? 4.276 -15.351 -4.154 1.00 54.31 100 PRO A C 1
ATOM 755 O O . PRO A 1 100 ? 5.197 -14.802 -3.547 1.00 54.31 100 PRO A O 1
ATOM 758 N N . SER A 1 101 ? 3.026 -14.888 -4.149 1.00 52.62 101 SER A N 1
ATOM 759 C CA . SER A 1 101 ? 2.561 -13.957 -3.134 1.00 52.62 101 SER A CA 1
ATOM 760 C C . SER A 1 101 ? 2.995 -14.567 -1.810 1.00 52.62 101 SER A C 1
ATOM 762 O O . SER A 1 101 ? 2.486 -15.639 -1.472 1.00 52.62 101 SER A O 1
ATOM 764 N N . SER A 1 102 ? 3.949 -13.954 -1.092 1.00 45.94 102 SER A N 1
ATOM 765 C CA . SER A 1 102 ? 4.137 -14.309 0.315 1.00 45.94 102 SER A CA 1
ATOM 766 C C . SER A 1 102 ? 2.733 -14.354 0.904 1.00 45.94 102 SER A C 1
ATOM 768 O O . SER A 1 102 ? 1.964 -13.416 0.634 1.00 45.94 102 SER A O 1
ATOM 770 N N . PRO A 1 103 ? 2.343 -15.476 1.542 1.00 40.09 103 PRO A N 1
ATOM 771 C CA . PRO A 1 103 ? 0.979 -15.647 2.013 1.00 40.09 103 PRO A CA 1
ATOM 772 C C . PRO A 1 103 ? 0.635 -14.385 2.780 1.00 40.09 103 PRO A C 1
ATOM 774 O O . PRO A 1 103 ? 1.498 -13.886 3.496 1.00 40.09 103 PRO A O 1
ATOM 777 N N . ALA A 1 104 ? -0.546 -13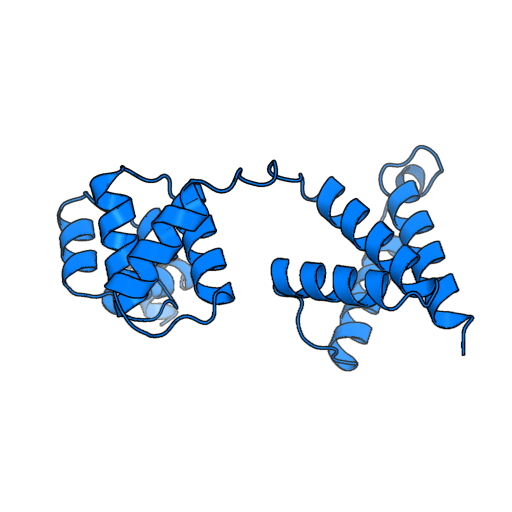.820 2.521 1.00 42.41 104 ALA A N 1
ATOM 778 C CA . ALA A 1 104 ? -0.994 -12.595 3.160 1.00 42.41 104 ALA A CA 1
ATOM 779 C C . ALA A 1 104 ? -0.858 -12.782 4.670 1.00 42.41 104 ALA A C 1
ATOM 781 O O . ALA A 1 104 ? -1.697 -13.417 5.305 1.00 42.41 104 ALA A O 1
ATOM 782 N N . THR A 1 105 ? 0.260 -12.306 5.200 1.00 43.78 105 THR A N 1
ATOM 783 C CA . THR A 1 105 ? 0.592 -12.374 6.601 1.00 43.78 105 THR A CA 1
ATOM 784 C C . THR A 1 105 ? -0.457 -11.498 7.252 1.00 43.78 105 THR A C 1
ATOM 786 O O . THR A 1 105 ? -0.591 -10.315 6.940 1.00 43.78 105 THR A O 1
ATOM 789 N N . THR A 1 106 ? -1.326 -12.102 8.050 1.00 44.16 106 THR A N 1
ATOM 790 C CA . THR A 1 106 ? -2.304 -11.351 8.826 1.00 44.16 106 THR A CA 1
ATOM 791 C C . THR A 1 106 ? -1.532 -10.284 9.613 1.00 44.16 106 THR A C 1
ATOM 793 O O . THR A 1 106 ? -0.455 -10.583 10.111 1.00 44.16 106 THR A O 1
ATOM 796 N N . ALA A 1 107 ? -2.034 -9.050 9.753 1.00 52.44 107 ALA A N 1
ATOM 797 C CA . ALA A 1 107 ? -1.327 -7.990 10.497 1.00 52.44 107 ALA A CA 1
ATOM 798 C C . ALA A 1 107 ? -0.724 -8.436 11.866 1.00 52.44 107 ALA A C 1
ATOM 800 O O . ALA A 1 107 ? 0.372 -7.990 12.202 1.00 52.44 107 ALA A O 1
ATOM 801 N N . PRO A 1 108 ? -1.359 -9.349 12.642 1.00 55.19 108 PRO A N 1
ATOM 802 C CA . PRO A 1 108 ? -0.731 -9.978 13.812 1.00 55.19 108 PRO A CA 1
ATOM 803 C C . PRO A 1 108 ? 0.589 -10.719 13.537 1.00 55.19 108 PRO A C 1
ATOM 805 O O . PRO A 1 108 ? 1.531 -10.616 14.322 1.00 55.19 108 PRO A O 1
ATOM 808 N N . ASP A 1 109 ? 0.667 -11.446 12.427 1.00 63.91 109 ASP A N 1
ATOM 809 C CA . ASP A 1 109 ? 1.825 -12.244 12.029 1.00 63.91 109 ASP A CA 1
ATOM 810 C C . ASP A 1 109 ? 2.952 -11.347 11.480 1.00 63.91 109 ASP A C 1
ATOM 812 O O . ASP A 1 109 ? 4.130 -11.657 11.652 1.00 63.91 109 ASP A O 1
ATOM 816 N N . GLU A 1 110 ? 2.614 -10.190 10.892 1.00 66.38 110 GLU A N 1
ATOM 817 C CA . GLU A 1 110 ? 3.592 -9.192 10.430 1.00 66.38 110 GLU A CA 1
ATOM 818 C C . GLU A 1 110 ? 4.281 -8.521 11.619 1.00 66.38 110 GLU A C 1
ATOM 820 O O . GLU A 1 110 ? 5.502 -8.372 11.632 1.00 66.38 110 GLU A O 1
ATOM 825 N N . ILE A 1 111 ? 3.509 -8.176 12.656 1.00 69.88 111 ILE A N 1
ATOM 826 C CA . ILE A 1 111 ? 4.041 -7.618 13.905 1.00 69.88 111 ILE A CA 1
ATOM 827 C C . ILE A 1 111 ? 4.946 -8.642 14.597 1.00 69.88 111 ILE A C 1
ATOM 829 O O . ILE A 1 111 ? 6.039 -8.291 15.040 1.00 69.88 111 ILE A O 1
ATOM 833 N N . ALA A 1 112 ? 4.531 -9.910 14.663 1.00 71.88 112 ALA A N 1
ATOM 834 C CA . ALA A 1 112 ? 5.354 -10.970 15.240 1.00 71.88 112 ALA A CA 1
ATOM 835 C C . ALA A 1 112 ? 6.667 -11.169 14.461 1.00 71.88 112 ALA A C 1
ATOM 837 O O . ALA A 1 112 ? 7.733 -11.264 15.072 1.00 71.88 112 ALA A O 1
ATOM 838 N N . ALA A 1 113 ? 6.607 -11.169 13.125 1.00 73.06 113 ALA A N 1
ATOM 839 C CA . ALA A 1 113 ? 7.785 -11.266 12.266 1.00 73.06 113 ALA A CA 1
ATOM 840 C C . ALA A 1 113 ? 8.730 -10.067 12.437 1.00 73.06 113 ALA A C 1
ATOM 842 O O . ALA A 1 113 ? 9.946 -10.250 12.513 1.00 73.06 113 ALA A O 1
ATOM 843 N N . LEU A 1 114 ? 8.185 -8.853 12.560 1.00 75.94 114 LEU A N 1
ATOM 844 C CA . LEU A 1 114 ? 8.970 -7.646 12.800 1.00 75.94 114 LEU A CA 1
ATOM 845 C C . LEU A 1 114 ? 9.664 -7.682 14.165 1.00 75.94 114 LEU A C 1
ATOM 847 O O . LEU A 1 114 ? 10.857 -7.402 14.241 1.00 75.94 114 LEU A O 1
ATOM 851 N N . ILE A 1 115 ? 8.955 -8.070 15.231 1.00 78.62 115 ILE A N 1
ATOM 852 C CA . ILE A 1 115 ? 9.539 -8.195 16.575 1.00 78.62 115 ILE A CA 1
ATOM 853 C C . ILE A 1 115 ? 10.654 -9.252 16.587 1.00 78.62 115 ILE A C 1
ATOM 855 O O . ILE A 1 115 ? 11.713 -9.018 17.169 1.00 78.62 115 ILE A O 1
ATOM 859 N N . ALA A 1 116 ? 10.453 -10.387 15.912 1.00 76.88 116 ALA A N 1
ATOM 860 C CA . ALA A 1 116 ? 11.471 -11.427 15.792 1.00 76.88 116 ALA A CA 1
ATOM 861 C C . ALA A 1 116 ? 12.713 -10.942 15.022 1.00 76.88 116 ALA A C 1
ATOM 863 O O . ALA A 1 116 ? 13.837 -11.178 15.463 1.00 76.88 116 ALA A O 1
ATOM 864 N N . ALA A 1 117 ? 12.525 -10.221 13.911 1.00 76.38 117 ALA A N 1
ATOM 865 C CA . ALA A 1 117 ? 13.623 -9.631 13.148 1.00 76.38 117 ALA A CA 1
ATOM 866 C C . ALA A 1 117 ? 14.391 -8.574 13.961 1.00 76.38 117 ALA A C 1
ATOM 868 O O . ALA A 1 117 ? 15.617 -8.510 13.884 1.00 76.38 117 ALA A O 1
ATOM 869 N N . LEU A 1 118 ? 13.684 -7.782 14.774 1.00 79.50 118 LEU A N 1
ATOM 870 C CA . LEU A 1 118 ? 14.287 -6.794 15.666 1.00 79.50 118 LEU A CA 1
ATOM 871 C C . LEU A 1 118 ? 15.177 -7.464 16.726 1.00 79.50 118 LEU A C 1
ATOM 873 O O . LEU A 1 118 ? 16.308 -7.039 16.945 1.00 79.50 118 LEU A O 1
ATOM 877 N N . ALA A 1 119 ? 14.683 -8.541 17.344 1.00 76.00 119 ALA A N 1
ATOM 878 C CA . ALA A 1 119 ? 15.435 -9.317 18.326 1.00 76.00 119 ALA A CA 1
ATOM 879 C C . ALA A 1 119 ? 16.662 -10.012 17.708 1.00 76.00 119 ALA A C 1
ATOM 881 O O . ALA A 1 119 ? 17.725 -10.031 18.321 1.00 76.00 119 ALA A O 1
ATOM 882 N N . ALA A 1 120 ? 16.544 -10.541 16.485 1.00 77.31 120 ALA A N 1
ATOM 883 C CA . ALA A 1 120 ? 17.671 -11.140 15.769 1.00 77.31 120 ALA A CA 1
ATOM 884 C C . ALA A 1 120 ? 18.749 -10.100 15.424 1.00 77.31 120 ALA A C 1
ATOM 886 O O . ALA A 1 120 ? 19.933 -10.341 15.646 1.00 77.31 120 ALA A O 1
ATOM 887 N N . ALA A 1 121 ? 18.353 -8.909 14.962 1.00 75.88 121 ALA A N 1
ATOM 888 C CA . ALA A 1 121 ? 19.286 -7.826 14.651 1.00 75.88 121 ALA A CA 1
ATOM 889 C C . ALA A 1 121 ? 20.056 -7.313 15.881 1.00 75.88 121 ALA A C 1
ATOM 891 O O . ALA A 1 121 ? 21.163 -6.799 15.722 1.00 75.88 121 ALA A O 1
ATOM 892 N N . ALA A 1 122 ? 19.503 -7.480 17.088 1.00 72.19 122 ALA A N 1
ATOM 893 C CA . ALA A 1 122 ? 20.188 -7.159 18.338 1.00 72.19 122 ALA A CA 1
ATOM 894 C C . ALA A 1 122 ? 21.360 -8.110 18.646 1.00 72.19 122 ALA A C 1
ATOM 896 O O . ALA A 1 122 ? 22.257 -7.737 19.382 1.00 72.19 122 ALA A O 1
ATOM 897 N N . SER A 1 123 ? 21.416 -9.308 18.050 1.00 69.50 123 SER A N 1
ATOM 898 C CA . SER A 1 123 ? 22.507 -10.279 18.269 1.00 69.50 123 SER A CA 1
ATOM 899 C C . SER A 1 123 ? 23.814 -9.975 17.500 1.00 69.50 123 SER A C 1
ATOM 901 O O . SER A 1 123 ? 24.665 -10.846 17.337 1.00 69.50 123 SER A O 1
ATOM 903 N N . ASP A 1 124 ? 23.963 -8.737 17.013 1.00 65.31 124 ASP A N 1
ATOM 904 C CA . ASP A 1 124 ? 25.097 -8.156 16.268 1.00 65.31 124 ASP A CA 1
ATOM 905 C C . ASP A 1 124 ? 25.559 -8.890 14.988 1.00 65.31 124 ASP A C 1
ATOM 907 O O . ASP A 1 124 ? 26.618 -8.613 14.418 1.00 65.31 124 ASP A O 1
ATOM 911 N N . SER A 1 125 ? 24.741 -9.782 14.428 1.00 75.56 125 SER A N 1
ATOM 912 C CA . SER A 1 125 ? 25.043 -10.378 13.126 1.00 75.56 125 SER A CA 1
ATOM 913 C C . SER A 1 125 ? 24.728 -9.390 11.985 1.00 75.56 125 SER A C 1
ATOM 915 O O . SER A 1 125 ? 23.630 -8.838 11.863 1.00 75.56 125 SER A O 1
ATOM 917 N N . GLY A 1 126 ? 25.704 -9.141 11.103 1.00 72.44 126 GLY A N 1
ATOM 918 C CA . GLY A 1 126 ? 25.511 -8.268 9.934 1.00 72.44 126 GLY A CA 1
ATOM 919 C C . GLY A 1 126 ? 24.428 -8.777 8.969 1.00 72.44 126 GLY A C 1
ATOM 920 O O . GLY A 1 126 ? 23.774 -7.983 8.290 1.00 72.44 126 GLY A O 1
ATOM 921 N N . ALA A 1 127 ? 24.193 -10.092 8.943 1.00 76.06 127 ALA A N 1
ATOM 922 C CA . ALA A 1 127 ? 23.137 -10.714 8.151 1.00 76.06 127 ALA A CA 1
ATOM 923 C C . ALA A 1 127 ? 21.735 -10.380 8.690 1.00 76.06 127 ALA A C 1
ATOM 925 O O . ALA A 1 127 ? 20.837 -10.088 7.895 1.00 76.06 127 ALA A O 1
ATOM 926 N N . ASP A 1 128 ? 21.563 -10.346 10.014 1.00 77.62 128 ASP A N 1
ATOM 927 C CA . ASP A 1 128 ? 20.278 -10.040 10.651 1.00 77.62 128 ASP A CA 1
ATOM 928 C C . ASP A 1 128 ? 19.922 -8.560 10.518 1.00 77.62 128 ASP A C 1
ATOM 930 O O . ASP A 1 128 ? 18.779 -8.219 10.211 1.00 77.62 128 ASP A O 1
ATOM 934 N N . ARG A 1 129 ? 20.916 -7.668 10.613 1.00 75.06 129 ARG A N 1
ATOM 935 C CA . ARG A 1 129 ? 20.726 -6.237 10.323 1.00 75.06 129 ARG A CA 1
ATOM 936 C C . ARG A 1 129 ? 20.287 -5.997 8.875 1.00 75.06 129 ARG A C 1
ATOM 938 O O . ARG A 1 129 ? 19.373 -5.211 8.628 1.00 75.06 129 ARG A O 1
ATOM 945 N N . ALA A 1 130 ? 20.876 -6.714 7.916 1.00 75.38 130 ALA A N 1
ATOM 946 C CA . ALA A 1 130 ? 20.461 -6.641 6.515 1.00 75.38 130 ALA A CA 1
ATOM 947 C C . ALA A 1 130 ? 19.051 -7.217 6.288 1.00 75.38 130 ALA A C 1
ATOM 949 O O . ALA A 1 130 ? 18.299 -6.701 5.461 1.00 75.38 130 ALA A O 1
ATOM 950 N N . ALA A 1 131 ? 18.675 -8.276 7.011 1.00 73.50 131 ALA A N 1
ATOM 951 C CA . ALA A 1 131 ? 17.326 -8.831 6.962 1.00 73.50 131 ALA A CA 1
ATOM 952 C C . ALA A 1 131 ? 16.283 -7.855 7.525 1.00 73.50 131 ALA A C 1
ATOM 954 O O . ALA A 1 131 ? 15.248 -7.651 6.891 1.00 73.50 131 ALA A O 1
ATOM 955 N N . LEU A 1 132 ? 16.587 -7.197 8.647 1.00 78.94 132 LEU A N 1
ATOM 956 C CA . LEU A 1 132 ? 15.733 -6.169 9.235 1.00 78.94 132 LEU A CA 1
ATOM 957 C C . LEU A 1 132 ? 15.564 -4.964 8.298 1.00 78.94 132 LEU A C 1
ATOM 959 O O . LEU A 1 132 ? 14.442 -4.503 8.119 1.00 78.94 132 LEU A O 1
ATOM 963 N N . SER A 1 133 ? 16.638 -4.500 7.646 1.00 76.12 133 SER A N 1
ATOM 964 C CA . SER A 1 133 ? 16.557 -3.416 6.653 1.00 76.12 133 SER A CA 1
ATOM 965 C C . SER A 1 133 ? 15.633 -3.778 5.491 1.00 76.12 133 SER A C 1
ATOM 967 O O . SER A 1 133 ? 14.735 -3.012 5.170 1.00 76.12 133 SER A O 1
ATOM 969 N N . ARG A 1 134 ? 15.777 -4.978 4.909 1.00 76.44 134 ARG A N 1
ATOM 970 C CA . ARG A 1 134 ? 14.887 -5.433 3.824 1.00 76.44 134 ARG A CA 1
ATOM 971 C C . ARG A 1 134 ? 13.425 -5.499 4.260 1.00 76.44 134 ARG A C 1
ATOM 973 O O . ARG A 1 134 ? 12.539 -5.212 3.462 1.00 76.44 134 ARG A O 1
ATOM 980 N N . LEU A 1 135 ? 13.172 -5.907 5.504 1.00 78.19 135 LEU A N 1
ATOM 981 C CA . LEU A 1 135 ? 11.821 -5.948 6.054 1.00 78.19 135 LEU A CA 1
ATOM 982 C C . LEU A 1 135 ? 11.259 -4.535 6.249 1.00 78.19 135 LEU A C 1
ATOM 984 O O . LEU A 1 135 ? 10.115 -4.295 5.880 1.00 78.19 135 LEU A O 1
ATOM 988 N N . ALA A 1 136 ? 12.068 -3.609 6.770 1.00 77.94 136 ALA A N 1
ATOM 989 C CA . ALA A 1 136 ? 11.719 -2.199 6.912 1.00 77.94 136 ALA A CA 1
ATOM 990 C C . ALA A 1 136 ? 11.370 -1.567 5.552 1.00 77.94 136 ALA A C 1
ATOM 992 O O . ALA A 1 136 ? 10.327 -0.931 5.428 1.00 77.94 136 ALA A O 1
ATOM 993 N N . ASP A 1 137 ? 12.168 -1.828 4.516 1.00 74.88 137 ASP A N 1
ATOM 994 C CA . ASP A 1 137 ? 11.900 -1.357 3.152 1.00 74.88 137 ASP A CA 1
ATOM 995 C C . ASP A 1 137 ? 10.604 -1.963 2.587 1.00 74.88 137 ASP A C 1
ATOM 997 O O . ASP A 1 137 ? 9.794 -1.272 1.969 1.00 74.88 137 ASP A O 1
ATOM 1001 N N . ALA A 1 138 ? 10.363 -3.257 2.830 1.00 71.06 138 ALA A N 1
ATOM 1002 C CA . ALA A 1 138 ? 9.165 -3.949 2.355 1.00 71.06 138 ALA A CA 1
ATOM 1003 C C . ALA A 1 138 ? 7.865 -3.396 2.966 1.00 71.06 138 ALA A C 1
ATOM 1005 O O . ALA A 1 138 ? 6.820 -3.431 2.309 1.00 71.06 138 ALA A O 1
ATOM 1006 N N . ILE A 1 139 ? 7.929 -2.884 4.199 1.00 73.69 139 ILE A N 1
ATOM 1007 C CA . ILE A 1 139 ? 6.793 -2.255 4.888 1.00 73.69 139 ILE A CA 1
ATOM 1008 C C . ILE A 1 139 ? 6.753 -0.728 4.720 1.00 73.69 139 ILE A C 1
ATOM 1010 O O . ILE A 1 139 ? 5.906 -0.089 5.342 1.00 73.69 139 ILE A O 1
ATOM 1014 N N . ASP A 1 140 ? 7.632 -0.148 3.890 1.00 74.19 140 ASP A N 1
ATOM 1015 C CA . ASP A 1 140 ? 7.784 1.306 3.710 1.00 74.19 140 ASP A CA 1
ATOM 1016 C C . ASP A 1 140 ? 7.975 2.028 5.058 1.00 74.19 140 ASP A C 1
ATOM 1018 O O . ASP A 1 140 ? 7.343 3.044 5.364 1.00 74.19 140 ASP A O 1
ATOM 1022 N N . ALA A 1 141 ? 8.806 1.433 5.923 1.00 77.94 141 ALA A N 1
ATOM 1023 C CA . ALA A 1 141 ? 9.069 1.965 7.247 1.00 77.94 141 ALA A CA 1
ATOM 1024 C C . ALA A 1 141 ? 9.723 3.348 7.113 1.00 77.94 141 ALA A C 1
ATOM 1026 O O . ALA A 1 141 ? 10.765 3.490 6.467 1.00 77.94 141 ALA A O 1
ATOM 1027 N N . PRO A 1 142 ? 9.158 4.386 7.743 1.00 75.94 142 PRO A N 1
ATOM 1028 C CA . PRO A 1 142 ? 9.702 5.723 7.607 1.00 75.94 142 PRO A CA 1
ATOM 1029 C C . PRO A 1 142 ? 11.084 5.820 8.272 1.00 75.94 142 PRO A C 1
ATOM 1031 O O . PRO A 1 142 ? 11.315 5.251 9.343 1.00 75.94 142 PRO A O 1
ATOM 1034 N N . ALA A 1 143 ? 11.991 6.599 7.673 1.00 80.69 143 ALA A N 1
ATOM 1035 C CA . ALA A 1 143 ? 13.338 6.837 8.203 1.00 80.69 143 ALA A CA 1
ATOM 1036 C C . ALA A 1 143 ? 13.300 7.314 9.662 1.00 80.69 143 ALA A C 1
ATOM 1038 O O . ALA A 1 143 ? 12.358 8.017 10.043 1.00 80.69 143 ALA A O 1
ATOM 1039 N N . TYR A 1 144 ? 14.297 6.934 10.472 1.00 81.94 144 TYR A N 1
ATOM 1040 C CA . TYR A 1 144 ? 14.349 7.281 11.896 1.00 81.94 144 TYR A CA 1
ATOM 1041 C C . TYR A 1 144 ? 14.130 8.781 12.116 1.00 81.94 144 TYR A C 1
ATOM 1043 O O . TYR A 1 144 ? 14.812 9.618 11.530 1.00 81.94 144 TYR A O 1
ATOM 1051 N N . ASP A 1 145 ? 13.184 9.092 12.993 1.00 87.81 145 ASP A N 1
ATOM 1052 C CA . ASP A 1 145 ? 12.845 10.446 13.398 1.00 87.81 145 ASP A CA 1
ATOM 1053 C C . ASP A 1 145 ? 12.564 10.426 14.903 1.00 87.81 145 ASP A C 1
ATOM 1055 O O . ASP A 1 145 ? 11.744 9.634 15.383 1.00 87.81 145 ASP A O 1
ATOM 1059 N N . ARG A 1 146 ? 13.293 11.257 15.656 1.00 81.44 146 ARG A N 1
ATOM 1060 C CA . ARG A 1 146 ? 13.219 11.285 17.121 1.00 81.44 146 ARG A CA 1
ATOM 1061 C C . ARG A 1 146 ? 11.849 11.758 17.610 1.00 81.44 146 ARG A C 1
ATOM 1063 O O . ARG A 1 146 ? 11.321 11.171 18.553 1.00 81.44 146 ARG A O 1
ATOM 1070 N N . ASP A 1 147 ? 11.281 12.780 16.982 1.00 83.88 147 ASP A N 1
ATOM 1071 C CA . ASP A 1 147 ? 10.015 13.383 17.408 1.00 83.88 147 ASP A CA 1
ATOM 1072 C C . ASP A 1 147 ? 8.849 12.434 17.109 1.00 83.88 147 ASP A C 1
ATOM 1074 O O . ASP A 1 147 ? 7.938 12.252 17.928 1.00 83.88 147 ASP A O 1
ATOM 1078 N N . ARG A 1 148 ? 8.918 11.738 15.968 1.00 86.75 148 ARG A N 1
ATOM 1079 C CA . ARG A 1 148 ? 7.989 10.658 15.634 1.00 86.75 148 ARG A CA 1
ATOM 1080 C C . ARG A 1 148 ? 8.101 9.512 16.630 1.00 86.75 148 ARG A C 1
ATOM 1082 O O . ARG A 1 148 ? 7.077 9.072 17.141 1.00 86.75 148 ARG A O 1
ATOM 1089 N N . LEU A 1 149 ? 9.315 9.056 16.950 1.00 85.31 149 LEU A N 1
ATOM 1090 C CA . LEU A 1 149 ? 9.515 7.995 17.941 1.00 85.31 149 LEU A CA 1
ATOM 1091 C C . LEU A 1 149 ? 8.902 8.372 19.295 1.00 85.31 149 LEU A C 1
ATOM 1093 O O . LEU A 1 149 ? 8.189 7.565 19.887 1.00 85.31 149 LEU A O 1
ATOM 1097 N N . GLN A 1 150 ? 9.136 9.597 19.770 1.00 84.25 150 GLN A N 1
ATOM 1098 C CA . GLN A 1 150 ? 8.542 10.078 21.015 1.00 84.25 150 GLN A CA 1
ATOM 1099 C C . GLN A 1 150 ? 7.007 10.057 20.952 1.00 84.25 150 GLN A C 1
ATOM 1101 O O . GLN A 1 150 ? 6.358 9.554 21.870 1.00 84.25 150 GLN A O 1
ATOM 1106 N N . THR A 1 151 ? 6.429 10.536 19.850 1.00 87.62 151 THR A N 1
ATOM 1107 C CA . THR A 1 151 ? 4.975 10.544 19.635 1.00 87.62 151 THR A CA 1
ATOM 1108 C C . THR A 1 151 ? 4.379 9.132 19.676 1.00 87.62 151 THR A C 1
ATOM 1110 O O . THR A 1 151 ? 3.350 8.912 20.322 1.00 87.62 151 THR A O 1
ATOM 1113 N N . GLU A 1 152 ? 5.034 8.168 19.028 1.00 87.56 152 GLU A N 1
ATOM 1114 C CA . GLU A 1 152 ? 4.604 6.765 18.999 1.00 87.56 152 GLU A CA 1
ATOM 1115 C C . GLU A 1 152 ? 4.723 6.098 20.377 1.00 87.56 152 GLU A C 1
ATOM 1117 O O . GLU A 1 152 ? 3.810 5.390 20.805 1.00 87.56 152 GLU A O 1
ATOM 1122 N N . ILE A 1 153 ? 5.794 6.376 21.131 1.00 87.88 153 ILE A N 1
ATOM 1123 C CA . ILE A 1 153 ? 5.949 5.890 22.512 1.00 87.88 153 ILE A CA 1
ATOM 1124 C C . ILE A 1 153 ? 4.823 6.431 23.398 1.00 87.88 153 ILE A C 1
ATOM 1126 O O . ILE A 1 153 ? 4.195 5.673 24.139 1.00 87.88 153 ILE A O 1
ATOM 1130 N N . GLU A 1 154 ? 4.512 7.724 23.312 1.00 87.81 154 GLU A N 1
ATOM 1131 C CA . GLU A 1 154 ? 3.400 8.301 24.068 1.00 87.81 154 GLU A CA 1
ATOM 1132 C C . GLU A 1 154 ? 2.051 7.685 23.676 1.00 87.81 154 GLU A C 1
ATOM 1134 O O . GLU A 1 154 ? 1.197 7.442 24.536 1.00 87.81 154 GLU A O 1
ATOM 1139 N N . ALA A 1 155 ? 1.835 7.422 22.384 1.00 87.62 155 ALA A N 1
ATOM 1140 C CA . ALA A 1 155 ? 0.636 6.750 21.898 1.00 87.62 155 ALA A CA 1
ATOM 1141 C C . ALA A 1 155 ? 0.529 5.316 22.442 1.00 87.62 155 ALA A C 1
ATOM 1143 O O . ALA A 1 155 ? -0.550 4.915 22.894 1.00 87.62 155 ALA A O 1
ATOM 1144 N N . LEU A 1 156 ? 1.640 4.578 22.483 1.00 86.81 156 LEU A N 1
ATOM 1145 C CA . LEU A 1 156 ? 1.712 3.247 23.077 1.00 86.8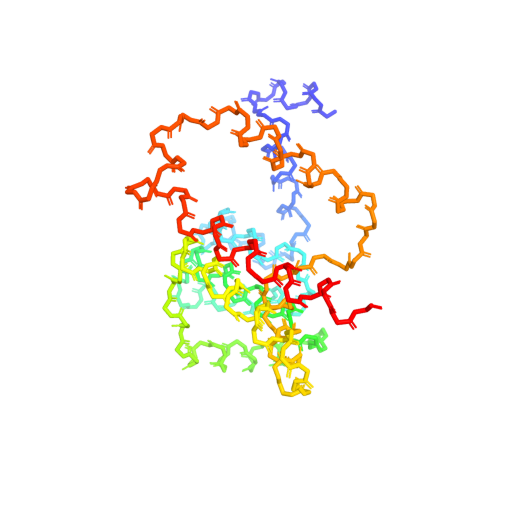1 156 LEU A CA 1
ATOM 1146 C C . LEU A 1 156 ? 1.386 3.289 24.573 1.00 86.81 156 LEU A C 1
ATOM 1148 O O . LEU A 1 156 ? 0.524 2.539 25.025 1.00 86.81 156 LEU A O 1
ATOM 1152 N N . VAL A 1 157 ? 1.987 4.207 25.335 1.00 88.38 157 VAL A N 1
ATOM 1153 C CA . VAL A 1 157 ? 1.708 4.376 26.773 1.00 88.38 157 VAL A CA 1
ATOM 1154 C C . VAL A 1 157 ? 0.230 4.687 27.017 1.00 88.38 157 VAL A C 1
ATOM 1156 O O . VAL A 1 157 ? -0.403 4.059 27.867 1.00 88.38 157 VAL A O 1
ATOM 1159 N N . ARG A 1 158 ? -0.361 5.608 26.243 1.00 89.44 158 ARG A N 1
ATOM 1160 C CA . ARG A 1 158 ? -1.798 5.927 26.333 1.00 89.44 158 ARG A CA 1
ATOM 1161 C C . ARG A 1 158 ? -2.680 4.727 25.998 1.00 89.44 158 ARG A C 1
ATOM 1163 O O . ARG A 1 158 ? -3.735 4.566 26.610 1.00 89.44 158 ARG A O 1
ATOM 1170 N N . THR A 1 159 ? -2.264 3.906 25.038 1.00 88.75 159 THR A N 1
ATOM 1171 C CA . THR A 1 159 ? -2.973 2.678 24.662 1.00 88.75 159 THR A CA 1
ATOM 1172 C C . THR A 1 159 ? -2.919 1.671 25.804 1.00 88.75 159 THR A C 1
ATOM 1174 O O . THR A 1 159 ? -3.968 1.246 26.273 1.00 88.75 159 THR A O 1
ATOM 1177 N N . LEU A 1 160 ? -1.729 1.390 26.342 1.00 86.94 160 LEU A N 1
ATOM 1178 C CA . LEU A 1 160 ? -1.533 0.479 27.473 1.00 86.94 160 LEU A CA 1
ATOM 1179 C C . LEU A 1 160 ? -2.314 0.901 28.719 1.00 86.94 160 LEU A C 1
ATOM 1181 O O . LEU A 1 160 ? -2.920 0.058 29.373 1.00 86.94 160 LEU A O 1
ATOM 1185 N N . ALA A 1 161 ? -2.363 2.202 29.017 1.00 87.38 161 ALA A N 1
ATOM 1186 C CA . ALA A 1 161 ? -3.137 2.736 30.137 1.00 87.38 161 ALA A CA 1
ATOM 1187 C C . ALA A 1 161 ? -4.655 2.512 29.991 1.00 87.38 161 ALA A C 1
ATOM 1189 O O . ALA A 1 161 ? -5.381 2.517 30.984 1.00 87.38 161 ALA A O 1
ATOM 1190 N N . ARG A 1 162 ? -5.145 2.339 28.758 1.00 87.69 162 ARG A N 1
ATOM 1191 C CA . ARG A 1 162 ? -6.559 2.089 28.439 1.00 87.69 162 ARG A CA 1
ATOM 1192 C C . ARG A 1 162 ? -6.866 0.614 28.196 1.00 87.69 162 ARG A C 1
ATOM 1194 O O . ARG A 1 162 ? -8.040 0.246 28.170 1.00 87.69 162 ARG A O 1
ATOM 1201 N N . THR A 1 163 ? -5.846 -0.221 28.020 1.00 87.81 163 THR A N 1
ATOM 1202 C CA . THR A 1 163 ? -6.009 -1.655 27.800 1.00 87.81 163 THR A CA 1
ATOM 1203 C C . THR A 1 163 ? -6.583 -2.318 29.057 1.00 87.81 163 THR A C 1
ATOM 1205 O O . THR A 1 163 ? -6.047 -2.137 30.154 1.00 87.81 163 THR A O 1
ATOM 1208 N N . PRO A 1 164 ? -7.660 -3.116 28.940 1.00 88.81 164 PRO A N 1
ATOM 1209 C CA . PRO A 1 164 ? -8.224 -3.833 30.074 1.00 88.81 164 PRO A CA 1
ATOM 1210 C C . PRO A 1 164 ? -7.168 -4.715 30.763 1.00 88.81 164 PRO A C 1
ATOM 1212 O O . PRO A 1 164 ? -6.488 -5.481 30.079 1.00 88.81 164 PRO A O 1
ATOM 1215 N N . PRO A 1 165 ? -7.080 -4.737 32.108 1.00 85.88 165 PRO A N 1
ATOM 1216 C CA . PRO A 1 165 ? -6.066 -5.524 32.821 1.00 85.88 165 PRO A CA 1
ATOM 1217 C C . PRO A 1 165 ? -6.056 -7.017 32.471 1.00 85.88 165 PRO A C 1
ATOM 1219 O O . PRO A 1 165 ? -5.028 -7.675 32.584 1.00 85.88 165 PRO A O 1
ATOM 1222 N N . ARG A 1 166 ? -7.194 -7.569 32.031 1.00 86.94 166 ARG A N 1
ATOM 1223 C CA . ARG A 1 166 ? -7.305 -8.962 31.567 1.00 86.94 166 ARG A CA 1
ATOM 1224 C C . ARG A 1 166 ? -6.508 -9.246 30.288 1.00 86.94 166 ARG A C 1
ATOM 1226 O O . ARG A 1 166 ? -6.054 -10.367 30.116 1.00 86.94 166 ARG A O 1
ATOM 1233 N N . GLU A 1 167 ? -6.333 -8.252 29.419 1.00 84.50 167 GLU A N 1
ATOM 1234 C CA . GLU A 1 167 ? -5.580 -8.381 28.163 1.00 84.50 167 GLU A CA 1
ATOM 1235 C C . GLU A 1 167 ? -4.066 -8.270 28.384 1.00 84.50 167 GLU A C 1
ATOM 1237 O O . GLU A 1 167 ? -3.291 -8.742 27.559 1.00 84.50 167 GLU A O 1
ATOM 1242 N N . LEU A 1 168 ? -3.658 -7.715 29.530 1.00 85.12 168 LEU A N 1
ATOM 1243 C CA . LEU A 1 168 ? -2.266 -7.583 29.970 1.00 85.12 168 LEU A CA 1
ATOM 1244 C C . LEU A 1 168 ? -1.796 -8.754 30.853 1.00 85.12 168 LEU A C 1
ATOM 1246 O O . LEU A 1 168 ? -0.692 -8.721 31.389 1.00 85.12 168 LEU A O 1
ATOM 1250 N N . ARG A 1 169 ? -2.632 -9.778 31.057 1.00 89.19 169 ARG A N 1
ATOM 1251 C CA . ARG A 1 169 ? -2.250 -11.019 31.753 1.00 89.19 169 ARG A CA 1
ATOM 1252 C C . ARG A 1 169 ? -1.671 -12.022 30.766 1.00 89.19 169 ARG A C 1
ATOM 1254 O O . ARG A 1 169 ? -1.935 -11.924 29.580 1.00 89.19 169 ARG A O 1
ATOM 1261 N N . THR A 1 170 ? -0.982 -13.045 31.263 1.00 85.12 170 THR A N 1
ATOM 1262 C CA . THR A 1 170 ? -0.347 -14.104 30.452 1.00 85.12 170 THR A CA 1
ATOM 1263 C C . THR A 1 170 ? -1.265 -14.780 29.427 1.00 85.12 170 THR A C 1
ATOM 1265 O O . THR A 1 170 ? -0.788 -15.229 28.392 1.00 85.12 170 THR A O 1
ATOM 1268 N N . SER A 1 171 ? -2.573 -14.839 29.689 1.00 80.44 171 SER A N 1
ATOM 1269 C CA . SER A 1 171 ? -3.594 -15.382 28.782 1.00 80.44 171 SER A CA 1
ATOM 1270 C C . SER A 1 171 ? -4.266 -14.341 27.874 1.00 80.44 171 SER A C 1
ATOM 1272 O O . SER A 1 171 ? -5.131 -14.687 27.071 1.00 80.44 171 SER A O 1
ATOM 1274 N N . GLY A 1 172 ? -3.919 -13.066 28.026 1.00 82.38 172 GLY A N 1
ATOM 1275 C CA . GLY A 1 172 ? -4.442 -11.956 27.246 1.00 82.38 172 GLY A CA 1
ATOM 1276 C C . GLY A 1 172 ? -3.757 -11.842 25.886 1.00 82.38 172 GLY A C 1
ATOM 1277 O O . GLY A 1 172 ? -2.555 -12.071 25.756 1.00 82.38 172 GLY A O 1
ATOM 1278 N N . SER A 1 173 ? -4.519 -11.448 24.867 1.00 80.69 173 SER A N 1
ATOM 1279 C CA . SER A 1 173 ? -4.027 -11.321 23.487 1.00 80.69 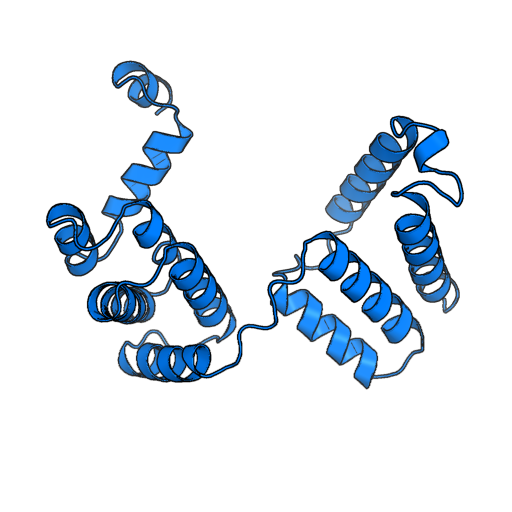173 SER A CA 1
ATOM 1280 C C . SER A 1 173 ? -2.912 -10.284 23.323 1.00 80.69 173 SER A C 1
ATOM 1282 O O . SER A 1 173 ? -2.076 -10.432 22.437 1.00 80.69 173 SER A O 1
ATOM 1284 N N . ALA A 1 174 ? -2.867 -9.256 24.175 1.00 82.00 174 ALA A N 1
ATOM 1285 C CA . ALA A 1 174 ? -1.853 -8.207 24.103 1.00 82.00 174 ALA A CA 1
ATOM 1286 C C . ALA A 1 174 ? -0.547 -8.584 24.823 1.00 82.00 174 ALA A C 1
ATOM 1288 O O . ALA A 1 174 ? 0.491 -7.981 24.561 1.00 82.00 174 ALA A O 1
ATOM 1289 N N . TYR A 1 175 ? -0.563 -9.580 25.712 1.00 83.56 175 TYR A N 1
ATOM 1290 C CA . TYR A 1 175 ? 0.577 -9.880 26.576 1.00 83.56 175 TYR A CA 1
ATOM 1291 C C . TYR A 1 175 ? 1.795 -10.404 25.816 1.00 83.56 175 TYR A C 1
ATOM 1293 O O . TYR A 1 175 ? 2.887 -9.861 25.969 1.00 83.56 175 TYR A O 1
ATOM 1301 N N . ALA A 1 176 ? 1.622 -11.430 24.977 1.00 81.69 176 ALA A N 1
ATOM 1302 C CA . ALA A 1 176 ? 2.745 -12.040 24.266 1.00 81.69 176 ALA A CA 1
ATOM 1303 C C . ALA A 1 176 ? 3.478 -11.048 23.331 1.00 81.69 176 ALA A C 1
ATOM 1305 O O . ALA A 1 176 ? 4.705 -10.970 23.423 1.00 81.69 176 ALA A O 1
ATOM 1306 N N . PRO A 1 177 ? 2.784 -10.224 22.515 1.00 80.69 177 PRO A N 1
ATOM 1307 C CA . PRO A 1 177 ? 3.442 -9.188 21.716 1.00 80.69 177 PRO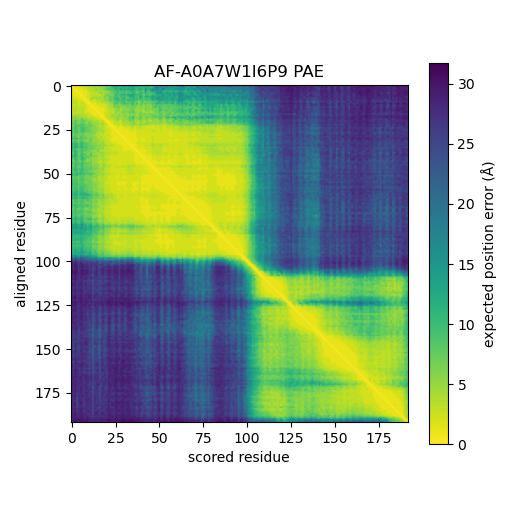 A CA 1
ATOM 1308 C C . PRO A 1 177 ? 4.198 -8.150 22.554 1.00 80.69 177 PRO A C 1
ATOM 1310 O O . PRO A 1 177 ? 5.302 -7.759 22.187 1.00 80.69 177 PRO A O 1
ATOM 1313 N N . LEU A 1 178 ? 3.642 -7.719 23.692 1.00 85.44 178 LEU A N 1
ATOM 1314 C CA . LEU A 1 178 ? 4.283 -6.721 24.558 1.00 85.44 178 LEU A CA 1
ATOM 1315 C C . LEU A 1 178 ? 5.543 -7.259 25.236 1.00 85.44 178 LEU A C 1
ATOM 1317 O O . LEU A 1 178 ? 6.543 -6.549 25.319 1.00 85.44 178 LEU A O 1
ATOM 1321 N N . VAL A 1 179 ? 5.514 -8.513 25.689 1.00 85.81 179 VAL A N 1
ATOM 1322 C CA . VAL A 1 179 ? 6.689 -9.186 26.261 1.00 85.81 179 VAL A CA 1
ATOM 1323 C C . VAL A 1 179 ? 7.784 -9.341 25.209 1.00 85.81 179 VAL A C 1
ATOM 1325 O O . VAL A 1 179 ? 8.947 -9.053 25.490 1.00 85.81 179 VAL A O 1
ATOM 1328 N N . ALA A 1 180 ? 7.418 -9.746 23.991 1.00 80.88 180 ALA A N 1
ATOM 1329 C CA . ALA A 1 180 ? 8.366 -9.899 22.895 1.00 80.88 180 ALA A CA 1
ATOM 1330 C C . ALA A 1 180 ? 8.986 -8.549 22.485 1.00 80.88 180 ALA A C 1
ATOM 1332 O O . ALA A 1 180 ? 10.204 -8.453 22.340 1.00 80.88 180 ALA A O 1
ATOM 1333 N N . LEU A 1 181 ? 8.174 -7.488 22.386 1.00 84.12 181 LEU A N 1
ATOM 1334 C CA . LEU A 1 181 ? 8.649 -6.128 22.118 1.00 84.12 181 LEU A CA 1
ATOM 1335 C C . LEU A 1 181 ? 9.596 -5.629 23.217 1.00 84.12 181 LEU A C 1
ATOM 1337 O O . LEU A 1 181 ? 10.665 -5.107 22.913 1.00 84.12 181 LEU A O 1
ATOM 1341 N N . HIS A 1 182 ? 9.231 -5.814 24.489 1.00 85.44 182 HIS A N 1
ATOM 1342 C CA . HIS A 1 182 ? 10.084 -5.446 25.617 1.00 85.44 182 HIS A CA 1
ATOM 1343 C C . HIS A 1 182 ? 11.431 -6.177 25.566 1.00 85.44 182 HIS A C 1
ATOM 1345 O O . HIS A 1 182 ? 12.469 -5.547 25.739 1.00 85.44 182 HIS A O 1
ATOM 1351 N N . GLY A 1 183 ? 11.428 -7.487 25.295 1.00 83.50 183 GLY A N 1
ATOM 1352 C CA . GLY A 1 183 ? 12.655 -8.273 25.155 1.00 83.50 183 GLY A CA 1
ATOM 1353 C C . GLY A 1 183 ? 13.554 -7.771 24.023 1.00 83.50 183 GLY A C 1
ATOM 1354 O O . GLY A 1 183 ? 14.752 -7.595 24.230 1.00 83.50 183 GLY A O 1
ATOM 1355 N N . ALA A 1 184 ? 12.975 -7.473 22.857 1.00 79.50 184 ALA 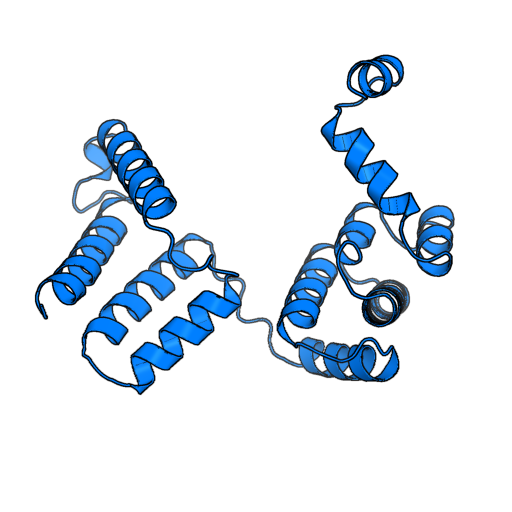A N 1
ATOM 1356 C CA . ALA A 1 184 ? 13.722 -6.954 21.714 1.00 79.50 184 ALA A CA 1
ATOM 1357 C C . ALA A 1 184 ? 14.333 -5.568 21.997 1.00 79.50 184 ALA A C 1
ATOM 1359 O O . ALA A 1 184 ? 15.501 -5.333 21.694 1.00 79.50 184 ALA A O 1
ATOM 1360 N N . LEU A 1 185 ? 13.576 -4.664 22.629 1.00 81.75 185 LEU A N 1
ATOM 1361 C CA . LEU A 1 185 ? 14.077 -3.341 23.016 1.00 81.75 185 LEU A CA 1
ATOM 1362 C C . LEU A 1 185 ? 15.151 -3.424 24.104 1.00 81.75 185 LEU A C 1
ATOM 1364 O O . LEU A 1 185 ? 16.144 -2.709 24.028 1.00 81.75 185 LEU A O 1
ATOM 1368 N N . ALA A 1 186 ? 14.977 -4.296 25.098 1.00 81.44 186 ALA A N 1
ATOM 1369 C CA . ALA A 1 186 ? 15.961 -4.483 26.157 1.00 81.44 186 ALA A CA 1
ATOM 1370 C C . ALA A 1 186 ? 17.303 -4.971 25.597 1.00 81.44 186 ALA A C 1
ATOM 1372 O O . ALA A 1 186 ? 18.338 -4.452 26.002 1.00 81.44 186 ALA A O 1
ATOM 1373 N N . ALA A 1 187 ? 17.289 -5.905 24.640 1.00 76.06 187 ALA A N 1
ATOM 1374 C CA . ALA A 1 187 ? 18.503 -6.369 23.972 1.00 76.06 187 ALA A CA 1
ATOM 1375 C C . ALA A 1 187 ? 19.220 -5.221 23.240 1.00 76.06 187 ALA A C 1
ATOM 1377 O O . ALA A 1 187 ? 20.398 -4.986 23.474 1.00 76.06 187 ALA A O 1
ATOM 1378 N N . LEU A 1 188 ? 18.487 -4.435 22.444 1.00 71.06 188 LEU A N 1
ATOM 1379 C CA . LEU A 1 188 ? 19.053 -3.305 21.696 1.00 71.06 188 LEU A CA 1
ATOM 1380 C C . LEU A 1 188 ? 19.627 -2.191 22.581 1.00 71.06 188 LEU A C 1
ATOM 1382 O O . LEU A 1 188 ? 20.560 -1.507 22.173 1.00 71.06 188 LEU A O 1
ATOM 1386 N N . LEU A 1 189 ? 19.041 -1.971 23.759 1.00 76.88 189 LEU A N 1
ATOM 1387 C CA . LEU A 1 189 ? 19.444 -0.902 24.676 1.00 76.88 189 LEU A CA 1
ATOM 1388 C C . LEU A 1 189 ? 20.523 -1.330 25.680 1.00 76.88 189 LEU A C 1
ATOM 1390 O O . LEU A 1 189 ? 21.090 -0.459 26.331 1.00 76.88 189 LEU A O 1
ATOM 1394 N N . SER A 1 190 ? 20.780 -2.632 25.837 1.00 72.44 190 SER A N 1
ATOM 1395 C CA . SER A 1 190 ? 21.782 -3.151 26.786 1.00 72.44 190 SER A CA 1
ATOM 1396 C C . SER A 1 190 ? 23.188 -3.267 26.186 1.00 72.44 190 SER A C 1
ATOM 1398 O O . SER A 1 190 ? 24.147 -3.397 26.939 1.00 72.44 190 SER A O 1
ATOM 1400 N N . ASP A 1 191 ? 23.316 -3.199 24.857 1.00 55.03 191 ASP A N 1
ATOM 1401 C CA . ASP A 1 191 ? 24.593 -3.256 24.128 1.00 55.03 191 ASP A CA 1
ATOM 1402 C C . ASP A 1 191 ? 25.236 -1.863 23.914 1.00 55.03 191 ASP A C 1
ATOM 1404 O O . ASP A 1 191 ? 26.017 -1.666 22.980 1.00 55.03 191 ASP A O 1
ATOM 1408 N N . HIS A 1 192 ? 24.898 -0.868 24.745 1.00 47.84 192 HIS A N 1
ATOM 1409 C CA . HIS A 1 192 ? 25.507 0.477 24.797 1.00 47.84 192 HIS A CA 1
ATOM 1410 C C . HIS A 1 192 ? 25.888 0.835 26.238 1.00 47.84 192 HIS A C 1
ATOM 1412 O O . HIS A 1 192 ? 26.880 1.582 26.405 1.00 47.84 192 HIS A O 1
#

pLDDT: mean 82.82, std 11.19, range [40.09, 97.19]

Secondary structure (DSSP, 8-state):
-HHHHHHTT--HHHHHHHHHHHTS-HHHHHHHHTTSS-HHHHGGGTTS-HHHHHHHHHHHHHHT--HHHHHHHHHHHHHTT--S-HHHHHHHHHHHHHS-------HHHHHHHHHHHHHHHTTT-HHHHHHHHHHHHHTTPPPP-HHHHHHHHHHHHHHHHHS-TTTTSTTSTTHHHHHHHHHHHHHHHH--

Solvent-accessible surface area (backbone atoms only — not comparable to full-atom values): 10840 Å² total; per-residue (Å²): 104,64,70,58,18,55,75,72,74,44,55,53,71,57,49,56,55,55,57,54,52,72,76,45,56,67,71,58,45,50,32,39,76,70,65,65,36,51,78,69,41,53,56,33,40,61,92,52,50,71,25,40,30,51,29,52,49,51,50,33,57,74,66,68,50,50,46,70,55,40,40,50,52,40,52,53,54,65,74,61,73,64,71,81,32,40,66,62,37,40,56,50,52,56,51,60,68,71,45,77,73,73,70,85,63,52,71,70,53,48,52,52,52,50,40,51,36,48,38,47,31,47,70,72,40,71,68,32,44,53,51,39,51,56,51,36,60,74,67,65,56,76,77,94,49,70,69,59,51,53,52,52,51,53,50,48,52,56,46,59,76,67,51,59,72,68,35,67,30,92,88,16,87,54,24,61,60,52,53,47,44,50,52,24,52,50,50,58,64,67,80,115

Sequence (192 aa):
WETVAEAIGIRRSRLFQLLGTEKLPESAREDIRAGRLSEKQSRALQGLLPGHQEALRAAIVADDL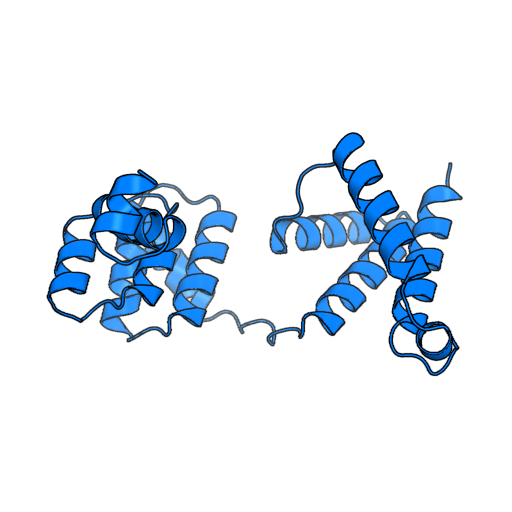SAAEAMRLARSLRAAHLPDDVAAATAALATLRTQPSSPATTAPDEIAALIAALAAAASDSGADRAALSRLADAIDAPAYDRDRLQTEIEALVRTLARTPPRELRTSGSAYAPLVALHGALAALLSDH

Foldseek 3Di:
DCVVCVVVPHHPVVVVLVVQLVPADPLSVVCCVVVLAPSLLLVLLRPDQNLLSVLLSCVCNVVVDDSVRSNVLSLVNVLVPDPSHNVRNNVSSVVVVPPPPPPPQDPVNLLVVLLVLLQQVLVVDPVSVVVNVVSCSSVVPDDDDPVVVVVVVVVVVVVVVVDDVVLCDPPHPNPVSVVSNVNSVCSNVVVD

Radius of gyration: 21.58 Å; Cα contacts (8 Å, |Δi|>4): 152; chains: 1; bounding box: 49×41×55 Å